Protein AF-A0AAV8YV01-F1 (afdb_monomer_lite)

Secondary structure (DSSP, 8-state):
-----------TT--HHHHHHHHHHHTT--GGGGGGEEEEEEEE-TT--EEEEEEPPTTS-HHHHHHH-TT--EEEEEE--S-TTHHHHHTTSHHHHHHHHHHHHHHHHTTSSEE-TTT--EETTTPEE---EEE-SSSTTEEEEEEEETTEEEEEEE-SSSEEEEEEEEGGGEEEEEEEE--------TT----PPP-EEEEEEEE-GGG-EEEEEEE-

Organism: NCBI:txid1265417

Structure (mmCIF, N/CA/C/O backbone):
data_AF-A0AAV8YV01-F1
#
_entry.id   AF-A0AAV8YV01-F1
#
loop_
_atom_site.group_PDB
_atom_site.id
_atom_site.type_symbol
_atom_site.label_atom_id
_atom_site.label_alt_id
_atom_site.label_comp_id
_atom_site.label_asym_id
_atom_site.label_entity_id
_atom_site.label_seq_id
_atom_site.pdbx_PDB_ins_code
_atom_site.Cartn_x
_atom_site.Cartn_y
_atom_site.Cartn_z
_atom_site.occupancy
_atom_site.B_iso_or_equiv
_atom_site.auth_seq_id
_atom_site.auth_comp_id
_atom_site.auth_asym_id
_atom_site.auth_atom_id
_atom_site.pdbx_PDB_model_num
ATOM 1 N N . MET A 1 1 ? 13.534 0.979 -2.009 1.00 64.31 1 MET A N 1
ATOM 2 C CA . MET A 1 1 ? 13.671 1.384 -3.428 1.00 64.31 1 MET A CA 1
ATOM 3 C C . MET A 1 1 ? 15.078 1.912 -3.631 1.00 64.31 1 MET A C 1
ATOM 5 O O . MET A 1 1 ? 15.486 2.805 -2.900 1.00 64.31 1 MET A O 1
ATOM 9 N N . ASN A 1 2 ? 15.814 1.361 -4.590 1.00 68.88 2 ASN A N 1
ATOM 10 C CA . ASN A 1 2 ? 17.257 1.565 -4.788 1.00 68.88 2 ASN A CA 1
ATOM 11 C C . ASN A 1 2 ? 17.646 2.906 -5.456 1.00 68.88 2 ASN A C 1
ATOM 13 O O . ASN A 1 2 ? 18.770 3.044 -5.921 1.00 68.88 2 ASN A O 1
ATOM 17 N N . ASN A 1 3 ? 16.737 3.891 -5.529 1.00 76.00 3 ASN A N 1
ATOM 18 C CA . ASN A 1 3 ? 16.920 5.177 -6.230 1.00 76.00 3 ASN A CA 1
ATOM 19 C C . ASN A 1 3 ? 17.393 5.068 -7.700 1.00 76.00 3 ASN A C 1
ATOM 21 O O . ASN A 1 3 ? 17.777 6.087 -8.276 1.00 76.00 3 ASN A O 1
ATOM 25 N N . TYR A 1 4 ? 17.323 3.885 -8.320 1.00 86.56 4 TYR A N 1
ATOM 26 C CA . TYR A 1 4 ? 17.666 3.697 -9.725 1.00 86.56 4 TYR A CA 1
ATOM 27 C C . TYR A 1 4 ? 16.725 4.520 -10.611 1.00 86.56 4 TYR A C 1
ATOM 29 O O . TYR A 1 4 ? 15.501 4.453 -10.472 1.00 86.56 4 TYR A O 1
ATOM 37 N N . HIS A 1 5 ? 17.298 5.332 -11.496 1.00 91.69 5 HIS A N 1
ATOM 38 C CA . HIS A 1 5 ? 16.542 6.217 -12.373 1.00 91.69 5 HIS A CA 1
ATOM 39 C C . HIS A 1 5 ? 16.245 5.528 -13.708 1.00 91.69 5 HIS A C 1
ATOM 41 O O . HIS A 1 5 ? 17.157 5.027 -14.360 1.00 91.69 5 HIS A O 1
ATOM 47 N N . ILE A 1 6 ? 14.976 5.544 -14.126 1.00 94.38 6 ILE A N 1
ATOM 48 C CA . ILE A 1 6 ? 14.496 4.956 -15.384 1.00 94.38 6 ILE A CA 1
ATOM 49 C C . ILE A 1 6 ? 14.122 6.107 -16.343 1.00 94.38 6 ILE A C 1
ATOM 51 O O . ILE A 1 6 ? 12.993 6.601 -16.290 1.00 94.38 6 ILE A O 1
ATOM 55 N N . PRO A 1 7 ? 15.047 6.584 -17.198 1.00 95.12 7 PRO A N 1
ATOM 56 C CA . PRO A 1 7 ? 14.801 7.691 -18.121 1.00 95.12 7 PRO A CA 1
ATOM 57 C C . PRO A 1 7 ? 13.980 7.245 -19.343 1.00 95.12 7 PRO A C 1
ATOM 59 O O . PRO A 1 7 ? 14.516 7.000 -20.422 1.00 95.12 7 PRO A O 1
ATOM 62 N N . ILE A 1 8 ? 12.658 7.169 -19.192 1.00 96.50 8 ILE A N 1
ATOM 63 C CA . ILE A 1 8 ? 11.731 6.900 -20.303 1.00 96.50 8 ILE A CA 1
ATOM 64 C C . ILE A 1 8 ? 11.103 8.182 -20.852 1.00 96.50 8 ILE A C 1
ATOM 66 O O . ILE A 1 8 ? 10.801 9.120 -20.115 1.00 96.50 8 ILE A O 1
ATOM 70 N N . ARG A 1 9 ? 10.855 8.205 -22.166 1.00 95.88 9 ARG A N 1
ATOM 71 C CA . ARG A 1 9 ? 10.064 9.262 -22.810 1.00 95.88 9 ARG A CA 1
ATOM 72 C C . ARG A 1 9 ? 8.576 8.954 -22.670 1.00 95.88 9 ARG A C 1
ATOM 74 O O . ARG A 1 9 ? 8.114 7.898 -23.111 1.00 95.88 9 ARG A O 1
ATOM 81 N N . VAL A 1 10 ? 7.835 9.894 -22.094 1.00 95.75 10 VAL A N 1
ATOM 82 C CA . VAL A 1 10 ? 6.387 9.789 -21.878 1.00 95.75 10 VAL A CA 1
ATOM 83 C C . VAL A 1 10 ? 5.661 11.000 -22.459 1.00 95.75 10 VAL A C 1
ATOM 85 O O . VAL A 1 10 ? 6.201 12.104 -22.486 1.00 95.75 10 VAL A O 1
ATOM 88 N N . SER A 1 11 ? 4.445 10.770 -22.937 1.00 95.31 11 SER A N 1
ATOM 89 C CA . SER A 1 11 ? 3.485 11.782 -23.371 1.00 95.31 11 SER A CA 1
ATOM 90 C C . SER A 1 11 ? 2.547 12.145 -22.218 1.00 95.31 11 SER A C 1
ATOM 92 O O . SER A 1 11 ? 2.303 11.332 -21.326 1.00 95.31 11 SER A O 1
ATOM 94 N N . THR A 1 12 ? 1.954 13.338 -22.256 1.00 95.25 12 THR A N 1
ATOM 95 C CA . THR A 1 12 ? 0.866 13.725 -21.341 1.00 95.25 12 THR A CA 1
ATOM 96 C C . THR A 1 12 ? -0.372 12.839 -21.499 1.00 95.25 12 THR A C 1
ATOM 98 O O . THR A 1 12 ? -1.137 12.714 -20.546 1.00 95.25 12 THR A O 1
ATOM 101 N N . PHE A 1 13 ? -0.544 12.195 -22.657 1.00 95.75 13 PHE A N 1
ATOM 102 C CA . PHE A 1 13 ? -1.647 11.274 -22.950 1.00 95.75 13 PHE A CA 1
ATOM 103 C C . PHE A 1 13 ? -1.348 9.809 -22.605 1.00 95.75 13 PHE A C 1
ATOM 105 O O . PHE A 1 13 ? -2.253 8.981 -22.690 1.00 95.75 13 PHE A O 1
ATOM 112 N N . ASP A 1 14 ? -0.107 9.468 -22.234 1.00 98.12 14 ASP A N 1
ATOM 113 C CA . ASP A 1 14 ? 0.196 8.099 -21.816 1.00 98.12 14 ASP A CA 1
ATOM 114 C C . ASP A 1 14 ? -0.522 7.794 -20.498 1.00 98.12 14 ASP A C 1
ATOM 116 O O . ASP A 1 14 ? -0.337 8.489 -19.496 1.00 98.12 14 ASP A O 1
ATOM 120 N N . ARG A 1 15 ? -1.299 6.713 -20.491 1.00 97.75 15 ARG A N 1
ATOM 121 C CA . ARG A 1 15 ? -1.939 6.171 -19.291 1.00 97.75 15 ARG A CA 1
ATOM 122 C C . ARG A 1 15 ? -0.946 5.411 -18.412 1.00 97.75 15 ARG A C 1
ATOM 124 O O . ARG A 1 15 ? 0.113 4.985 -18.882 1.00 97.75 15 ARG A O 1
ATOM 131 N N . THR A 1 16 ? -1.305 5.187 -17.149 1.00 98.12 16 THR A N 1
ATOM 132 C CA . THR A 1 16 ? -0.480 4.482 -16.149 1.00 98.12 16 THR A CA 1
ATOM 133 C C . THR A 1 16 ? 0.124 3.180 -16.673 1.00 98.12 16 THR A C 1
ATOM 135 O O . THR A 1 16 ? 1.338 2.992 -16.580 1.00 98.12 16 THR A O 1
ATOM 138 N N . GLU A 1 17 ? -0.681 2.317 -17.294 1.00 97.12 17 GLU A N 1
ATOM 139 C CA . GLU A 1 17 ? -0.209 1.050 -17.862 1.00 97.12 17 GLU A CA 1
ATOM 140 C C . GLU A 1 17 ? 0.817 1.257 -18.990 1.00 97.12 17 GLU A C 1
ATOM 142 O O . GLU A 1 17 ? 1.843 0.583 -19.031 1.00 97.12 17 GLU A O 1
ATOM 147 N N . GLN A 1 18 ? 0.604 2.236 -19.877 1.00 97.94 18 GLN A N 1
ATOM 148 C CA . GLN A 1 18 ? 1.519 2.522 -20.990 1.00 97.94 18 GLN A CA 1
ATOM 149 C C . GLN A 1 18 ? 2.882 3.008 -20.490 1.00 97.94 18 GLN A C 1
ATOM 151 O O . GLN A 1 18 ? 3.921 2.610 -21.023 1.00 97.94 18 GLN A O 1
ATOM 156 N N . VAL A 1 19 ? 2.893 3.842 -19.449 1.00 98.31 19 VAL A N 1
ATOM 157 C CA . VAL A 1 19 ? 4.135 4.281 -18.800 1.00 98.31 19 VAL A CA 1
ATOM 158 C C . VAL A 1 19 ? 4.831 3.104 -18.113 1.00 98.31 19 VAL A C 1
ATOM 160 O O . VAL A 1 19 ? 6.045 2.951 -18.262 1.00 98.31 19 VAL A O 1
ATOM 163 N N . LEU A 1 20 ? 4.082 2.241 -17.420 1.00 98.31 20 LEU A N 1
ATOM 164 C CA . LEU A 1 20 ? 4.630 1.045 -16.775 1.00 98.31 20 LEU A CA 1
ATOM 165 C C . LEU A 1 20 ? 5.247 0.080 -17.801 1.00 98.31 20 LEU A C 1
ATOM 167 O O . LEU A 1 20 ? 6.377 -0.363 -17.612 1.00 98.31 20 LEU A O 1
ATOM 171 N N . LEU A 1 21 ? 4.568 -0.164 -18.925 1.00 98.12 21 LEU A N 1
ATOM 172 C CA . LEU A 1 21 ? 5.064 -0.969 -20.047 1.00 98.12 21 LEU A CA 1
ATOM 173 C C . LEU A 1 21 ? 6.382 -0.424 -20.612 1.00 98.12 21 LEU A C 1
ATOM 175 O O . LEU A 1 21 ? 7.315 -1.189 -20.864 1.00 98.12 21 LEU A O 1
ATOM 179 N N . LYS A 1 22 ? 6.482 0.897 -20.813 1.00 98.25 22 LYS A N 1
ATOM 180 C CA . LYS A 1 22 ? 7.727 1.542 -21.267 1.00 98.25 22 LYS A CA 1
ATOM 181 C C . LYS A 1 22 ? 8.852 1.345 -20.253 1.00 98.25 22 LYS A C 1
ATOM 183 O O . LYS A 1 22 ? 9.976 1.046 -20.651 1.00 98.25 22 LYS A O 1
ATOM 188 N N . ALA A 1 23 ? 8.552 1.472 -18.962 1.00 98.00 23 ALA A N 1
ATOM 189 C CA . ALA A 1 23 ? 9.530 1.267 -17.903 1.00 98.00 23 ALA A CA 1
ATOM 190 C C . ALA A 1 23 ? 10.003 -0.194 -17.826 1.00 98.00 23 ALA A C 1
ATOM 192 O O . ALA A 1 23 ? 11.201 -0.425 -17.720 1.00 98.00 23 ALA A O 1
ATOM 193 N N . PHE A 1 24 ? 9.092 -1.164 -17.964 1.00 98.12 24 PHE A N 1
ATOM 194 C CA . PHE A 1 24 ? 9.407 -2.597 -18.012 1.00 98.12 24 PHE A CA 1
ATOM 195 C C . PHE A 1 24 ? 10.353 -2.936 -19.159 1.00 98.12 24 PHE A C 1
ATOM 197 O O . PHE A 1 24 ? 11.375 -3.581 -18.942 1.00 98.12 24 PHE A O 1
ATOM 204 N N . LYS A 1 25 ? 10.051 -2.436 -20.363 1.00 97.94 25 LYS A N 1
ATOM 205 C CA . LYS A 1 25 ? 10.925 -2.599 -21.531 1.00 97.94 25 LYS A CA 1
ATOM 206 C C . LYS A 1 25 ? 12.306 -1.989 -21.295 1.00 97.94 25 LYS A C 1
ATOM 208 O O . LYS A 1 25 ? 13.296 -2.587 -21.691 1.00 97.94 25 LYS A O 1
ATOM 213 N N . TYR A 1 26 ? 12.373 -0.827 -20.642 1.00 98.06 26 TYR A N 1
ATOM 214 C CA . TYR A 1 26 ? 13.640 -0.158 -20.344 1.00 98.06 26 TYR A CA 1
ATOM 215 C C . TYR A 1 26 ? 14.522 -0.967 -19.382 1.00 98.06 26 TYR A C 1
ATOM 217 O O . TYR A 1 26 ? 15.725 -1.063 -19.594 1.00 98.06 26 TYR A O 1
ATOM 225 N N . ILE A 1 27 ? 13.938 -1.548 -18.330 1.00 97.00 27 ILE A N 1
ATOM 226 C CA . ILE A 1 27 ? 14.679 -2.348 -17.338 1.00 97.00 27 ILE A CA 1
ATOM 227 C C . ILE A 1 27 ? 14.794 -3.832 -17.720 1.00 97.00 27 ILE A C 1
ATOM 229 O O . ILE A 1 27 ? 15.233 -4.630 -16.897 1.00 97.00 27 ILE A O 1
ATOM 233 N N . SER A 1 28 ? 14.381 -4.207 -18.935 1.00 97.31 28 SER A N 1
ATOM 234 C CA . SER A 1 28 ? 14.351 -5.592 -19.424 1.00 97.31 28 SER A CA 1
ATOM 235 C C . SER A 1 28 ? 13.557 -6.561 -18.535 1.00 97.31 28 SER A C 1
ATOM 237 O O . SER A 1 28 ? 13.887 -7.742 -18.461 1.00 97.31 28 SER A O 1
ATOM 239 N N . LEU A 1 29 ? 12.499 -6.084 -17.871 1.00 97.94 29 LEU A N 1
ATOM 240 C CA . LEU A 1 29 ? 11.607 -6.928 -17.075 1.00 97.94 29 LEU A CA 1
ATOM 241 C C . LEU A 1 29 ? 10.533 -7.560 -17.983 1.00 97.94 29 LEU A C 1
ATOM 243 O O . LEU A 1 29 ? 9.822 -6.820 -18.677 1.00 97.94 29 LEU A O 1
ATOM 247 N N . PRO A 1 30 ? 10.365 -8.899 -17.988 1.00 98.12 30 PRO A N 1
ATOM 248 C CA . PRO A 1 30 ? 9.366 -9.560 -18.821 1.00 98.12 30 PRO A CA 1
ATOM 249 C C . PRO A 1 30 ? 7.939 -9.048 -18.587 1.00 98.12 30 PRO A C 1
ATOM 251 O O . PRO A 1 30 ? 7.470 -8.945 -17.453 1.00 98.12 30 PRO A O 1
ATOM 254 N N . LEU A 1 31 ? 7.204 -8.798 -19.676 1.00 97.75 31 LEU A N 1
ATOM 255 C CA . LEU A 1 31 ? 5.846 -8.235 -19.614 1.00 97.75 31 LEU A CA 1
ATOM 256 C C . LEU A 1 31 ? 4.823 -9.156 -18.934 1.00 97.75 31 LEU A C 1
ATOM 258 O O . LEU A 1 31 ? 3.807 -8.664 -18.454 1.00 97.75 31 LEU A O 1
ATOM 262 N N . LYS A 1 32 ? 5.102 -10.463 -18.817 1.00 97.38 32 LYS A N 1
ATOM 263 C CA . LYS A 1 32 ? 4.276 -11.388 -18.018 1.00 97.38 32 LYS A CA 1
ATOM 264 C C . LYS A 1 32 ? 4.141 -10.946 -16.556 1.00 97.38 32 LYS A C 1
ATOM 266 O O . LYS A 1 32 ? 3.152 -11.268 -15.911 1.00 97.38 32 LYS A O 1
ATOM 271 N N . TYR A 1 33 ? 5.096 -10.161 -16.052 1.00 98.12 33 TYR A N 1
ATOM 272 C CA . TYR A 1 33 ? 5.077 -9.668 -14.682 1.00 98.12 33 TYR A CA 1
ATOM 273 C C . TYR A 1 33 ? 4.320 -8.348 -14.495 1.00 98.12 33 TYR A C 1
ATOM 275 O O . TYR A 1 33 ? 4.270 -7.840 -13.378 1.00 98.12 33 TYR A O 1
ATOM 283 N N . LEU A 1 34 ? 3.739 -7.766 -15.553 1.00 97.12 34 LEU A N 1
ATOM 284 C CA . LEU A 1 34 ? 3.136 -6.427 -15.503 1.00 97.12 34 LEU A CA 1
ATOM 285 C C . LEU A 1 34 ? 2.073 -6.304 -14.404 1.00 97.12 34 LEU A C 1
ATOM 287 O O . LEU A 1 34 ? 2.068 -5.323 -13.665 1.00 97.12 34 LEU A O 1
ATOM 291 N N . GLN A 1 35 ? 1.247 -7.340 -14.240 1.00 96.25 35 GLN A N 1
ATOM 292 C CA . GLN A 1 35 ? 0.179 -7.401 -13.237 1.00 96.25 35 GLN A CA 1
ATOM 293 C C . GLN A 1 35 ? 0.672 -7.362 -11.780 1.00 96.25 35 GLN A C 1
ATOM 295 O O . GLN A 1 35 ? -0.090 -7.018 -10.879 1.00 96.25 35 GLN A O 1
ATOM 300 N N . TYR A 1 36 ? 1.943 -7.692 -11.530 1.00 97.81 36 TYR A N 1
ATOM 301 C CA . TYR A 1 36 ? 2.514 -7.738 -10.183 1.00 97.81 36 TYR A CA 1
ATOM 302 C C . TYR A 1 36 ? 3.038 -6.383 -9.698 1.00 97.81 36 TYR A C 1
ATOM 304 O O . TYR A 1 36 ? 3.336 -6.212 -8.511 1.00 97.81 36 TYR A O 1
ATOM 312 N N . PHE A 1 37 ? 3.150 -5.397 -10.585 1.00 97.62 37 PHE A N 1
ATOM 313 C CA . PHE A 1 37 ? 3.703 -4.092 -10.254 1.00 97.62 37 PHE A CA 1
ATOM 314 C C . PHE A 1 37 ? 2.735 -2.971 -10.606 1.00 97.62 37 PHE A C 1
ATOM 316 O O . PHE A 1 37 ? 1.818 -3.103 -11.410 1.00 97.62 37 PHE A O 1
ATOM 323 N N . SER A 1 38 ? 2.918 -1.823 -9.969 1.00 97.81 38 SER A N 1
ATOM 324 C CA . SER A 1 38 ? 2.174 -0.611 -10.299 1.00 97.81 38 SER A CA 1
ATOM 325 C C . SER A 1 38 ? 3.031 0.623 -10.076 1.00 97.81 38 SER A C 1
ATOM 327 O O . SER A 1 38 ? 4.076 0.568 -9.418 1.00 97.81 38 SER A O 1
ATOM 329 N N . LEU A 1 39 ? 2.576 1.746 -10.627 1.00 97.62 39 LEU A N 1
ATOM 330 C CA . LEU A 1 39 ? 3.189 3.046 -10.399 1.00 97.62 39 LEU A CA 1
ATOM 331 C C . LEU A 1 39 ? 2.596 3.694 -9.147 1.00 97.62 39 LEU A C 1
ATOM 333 O O . LEU A 1 39 ? 1.379 3.737 -8.966 1.00 97.62 39 LEU A O 1
ATOM 337 N N . TYR A 1 40 ? 3.467 4.216 -8.292 1.00 95.62 40 TYR A N 1
ATOM 338 C CA . TYR A 1 40 ? 3.093 4.944 -7.084 1.00 95.62 40 TYR A CA 1
ATOM 339 C C . TYR A 1 40 ? 3.688 6.345 -7.117 1.00 95.62 40 TYR A C 1
ATOM 341 O O . TYR A 1 40 ? 4.837 6.529 -7.525 1.00 95.62 40 TYR A O 1
ATOM 349 N N . LEU A 1 41 ? 2.921 7.325 -6.644 1.00 94.88 41 LEU A N 1
ATOM 350 C CA . LEU A 1 41 ? 3.438 8.649 -6.321 1.00 94.88 41 LEU A CA 1
ATOM 351 C C . LEU A 1 41 ? 4.046 8.621 -4.924 1.00 94.88 41 LEU A C 1
ATOM 353 O O . LEU A 1 41 ? 3.430 8.123 -3.977 1.00 94.88 41 LEU A O 1
ATOM 357 N N . ILE A 1 42 ? 5.248 9.176 -4.797 1.00 92.0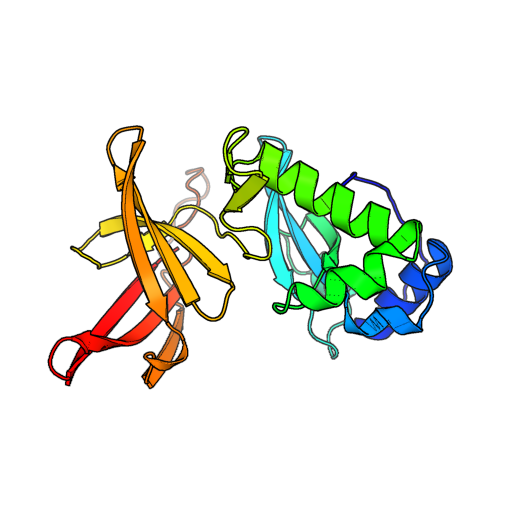0 42 ILE A N 1
ATOM 358 C CA . ILE A 1 42 ? 5.956 9.269 -3.523 1.00 92.00 42 ILE A CA 1
ATOM 359 C C . ILE A 1 42 ? 6.433 10.693 -3.247 1.00 92.00 42 ILE A C 1
ATOM 361 O O . ILE A 1 42 ? 6.8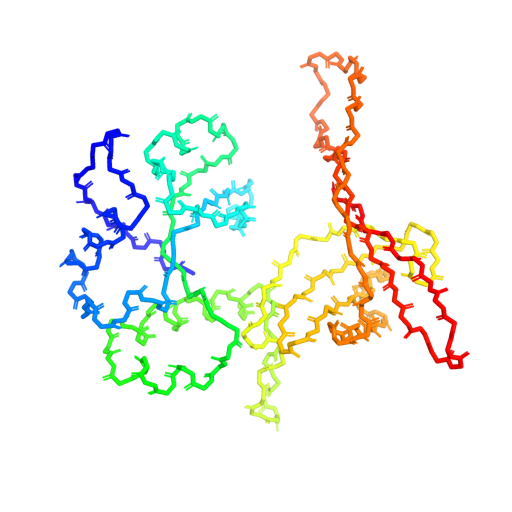06 11.439 -4.159 1.00 92.00 42 ILE A O 1
ATOM 365 N N . LYS A 1 43 ? 6.492 11.031 -1.963 1.00 89.88 43 LYS A N 1
ATOM 366 C CA . LYS A 1 43 ? 7.177 12.205 -1.423 1.00 89.88 43 LYS A CA 1
ATOM 367 C C . LYS A 1 43 ? 8.473 11.754 -0.760 1.00 89.88 43 LYS A C 1
ATOM 369 O O . LYS A 1 43 ? 8.549 10.653 -0.220 1.00 89.88 43 LYS A O 1
ATOM 374 N N . LYS A 1 44 ? 9.497 12.600 -0.821 1.00 85.38 44 LYS A N 1
ATOM 375 C CA . LYS A 1 44 ? 10.649 12.512 0.082 1.00 85.38 44 LYS A CA 1
ATOM 376 C C . LYS A 1 44 ? 10.508 13.638 1.088 1.00 85.38 44 LYS A C 1
ATOM 378 O O . LYS A 1 44 ? 10.311 14.774 0.659 1.00 85.38 44 LYS A O 1
ATOM 383 N N . ASP A 1 45 ? 10.535 13.322 2.371 1.00 81.62 45 ASP A N 1
ATOM 384 C CA . ASP A 1 45 ? 10.550 14.351 3.404 1.00 81.62 45 ASP A CA 1
ATOM 385 C C . ASP A 1 45 ? 11.951 14.973 3.560 1.00 81.62 45 ASP A C 1
ATOM 387 O O . ASP A 1 45 ? 12.888 14.642 2.826 1.00 81.62 45 ASP A O 1
ATOM 391 N N . ASN A 1 46 ? 12.084 15.891 4.519 1.00 80.44 46 ASN A N 1
ATOM 392 C CA . ASN A 1 46 ? 13.331 16.612 4.784 1.00 80.44 46 ASN A CA 1
ATOM 393 C C . ASN A 1 46 ? 14.459 15.698 5.293 1.00 80.44 46 ASN A C 1
ATOM 395 O O . ASN A 1 46 ? 15.629 16.028 5.123 1.00 80.44 46 ASN A O 1
ATOM 399 N N . SER A 1 47 ? 14.119 14.550 5.879 1.00 80.00 47 SER A N 1
ATOM 400 C CA . SER A 1 47 ? 15.069 13.523 6.319 1.00 80.00 47 SER A CA 1
ATOM 401 C C . SER A 1 47 ? 15.519 12.625 5.158 1.00 80.00 47 SER A C 1
ATOM 403 O O . SER A 1 47 ? 16.375 11.760 5.326 1.00 80.00 47 SER A O 1
ATOM 405 N N . GLY A 1 48 ? 14.945 12.816 3.963 1.00 77.31 48 GLY A N 1
ATOM 406 C CA . GLY A 1 48 ? 15.150 11.965 2.795 1.00 77.31 48 GLY A CA 1
ATOM 407 C C . GLY A 1 48 ? 14.262 10.720 2.789 1.00 77.31 48 GLY A C 1
ATOM 408 O O . GLY A 1 48 ? 14.383 9.888 1.878 1.00 77.31 48 GLY A O 1
ATOM 409 N N . ASP A 1 49 ? 13.353 10.601 3.756 1.00 80.38 49 ASP A N 1
ATOM 410 C CA . ASP A 1 49 ? 12.496 9.448 3.938 1.00 80.38 49 ASP A CA 1
ATOM 411 C C . ASP A 1 49 ? 11.392 9.402 2.885 1.00 80.38 49 ASP A C 1
ATOM 413 O O . ASP A 1 49 ? 10.703 10.379 2.597 1.00 80.38 4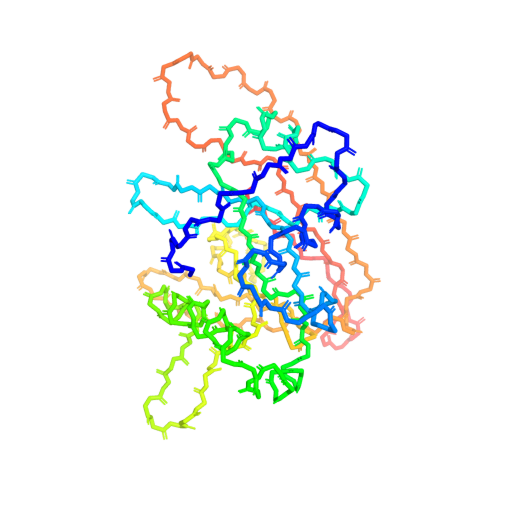9 ASP A O 1
ATOM 417 N N . ILE A 1 50 ? 11.221 8.224 2.284 1.00 83.62 50 ILE A N 1
ATOM 418 C CA . ILE A 1 50 ? 10.174 7.987 1.288 1.00 83.62 50 ILE A CA 1
ATOM 419 C C . ILE A 1 50 ? 8.823 7.785 1.981 1.00 83.62 50 ILE A C 1
ATOM 421 O O . ILE A 1 50 ? 8.660 6.827 2.742 1.00 83.62 50 ILE A O 1
ATOM 425 N N . ILE A 1 51 ? 7.856 8.630 1.630 1.00 86.88 51 ILE A N 1
ATOM 426 C CA . ILE A 1 51 ? 6.441 8.520 1.990 1.00 86.88 51 ILE A CA 1
ATOM 427 C C . ILE A 1 51 ? 5.664 8.140 0.730 1.00 86.88 51 ILE A C 1
ATOM 429 O O . ILE A 1 51 ? 5.741 8.824 -0.294 1.00 86.88 51 ILE A O 1
ATOM 433 N N . ILE A 1 52 ? 4.916 7.039 0.793 1.00 88.81 52 ILE A N 1
ATOM 434 C CA . ILE A 1 52 ? 4.025 6.626 -0.294 1.00 88.81 52 ILE A CA 1
ATOM 435 C C . ILE A 1 52 ? 2.752 7.463 -0.201 1.00 88.81 52 ILE A C 1
ATOM 437 O O . ILE A 1 52 ? 2.078 7.429 0.821 1.00 88.81 52 ILE A O 1
ATOM 441 N N . LEU A 1 53 ? 2.428 8.208 -1.261 1.00 89.62 53 LEU A N 1
ATOM 442 C CA . LEU A 1 53 ? 1.222 9.035 -1.304 1.00 89.62 53 LEU A CA 1
ATOM 443 C C . LEU A 1 53 ? 0.022 8.206 -1.761 1.00 89.62 53 LEU A C 1
ATOM 445 O O . LEU A 1 53 ? -0.975 8.116 -1.056 1.00 89.62 53 LEU A O 1
ATOM 449 N N . ARG A 1 54 ? 0.119 7.586 -2.944 1.00 91.69 54 ARG A N 1
ATOM 450 C CA . ARG A 1 54 ? -0.918 6.697 -3.490 1.00 91.69 54 ARG A CA 1
ATOM 451 C C . ARG A 1 54 ? -0.423 5.901 -4.693 1.00 91.69 54 ARG A C 1
ATOM 453 O O . ARG A 1 54 ? 0.555 6.277 -5.342 1.00 91.69 54 ARG A O 1
ATOM 460 N N . LYS A 1 55 ? -1.152 4.832 -5.014 1.00 95.56 55 LYS A N 1
ATOM 461 C CA . LYS A 1 55 ? -1.086 4.139 -6.307 1.00 95.56 55 LYS A CA 1
ATOM 462 C C . LYS A 1 55 ? -1.738 5.012 -7.390 1.00 95.56 55 LYS A C 1
ATOM 464 O O . LYS A 1 55 ? -2.749 5.663 -7.120 1.00 95.56 55 LYS A O 1
ATOM 469 N N . LEU A 1 56 ? -1.155 5.037 -8.587 1.00 97.12 56 LEU A N 1
ATOM 470 C CA . LEU A 1 56 ? -1.786 5.606 -9.779 1.00 97.12 56 LEU A CA 1
ATOM 471 C C . LEU A 1 56 ? -2.775 4.595 -10.368 1.00 97.12 56 LEU A C 1
ATOM 473 O O . LEU A 1 56 ? -2.456 3.412 -10.489 1.00 97.12 56 LEU A O 1
ATOM 477 N N . LEU A 1 57 ? -3.965 5.069 -10.717 1.00 96.69 57 LEU A N 1
ATOM 478 C CA . LEU A 1 57 ? -5.030 4.303 -11.353 1.00 96.69 57 LEU A CA 1
ATOM 479 C C . LEU A 1 57 ? -4.826 4.252 -12.870 1.00 96.69 57 LEU A C 1
ATOM 481 O O . LEU A 1 57 ? -4.158 5.105 -13.457 1.00 96.69 57 LEU A O 1
ATOM 485 N N . ASP A 1 58 ? -5.432 3.265 -13.521 1.00 95.12 58 ASP A N 1
ATOM 486 C CA . ASP A 1 58 ? -5.162 2.957 -14.932 1.00 95.12 58 ASP A CA 1
ATOM 487 C C . ASP A 1 58 ? -5.562 4.081 -15.892 1.00 95.12 58 ASP A C 1
ATOM 489 O O . ASP A 1 58 ? -4.939 4.262 -16.936 1.00 95.12 58 ASP A O 1
ATOM 493 N N . PHE A 1 59 ? -6.579 4.868 -15.534 1.00 95.19 59 PHE A N 1
ATOM 494 C CA . PHE A 1 59 ? -7.042 5.996 -16.344 1.00 95.19 59 PHE A CA 1
ATOM 495 C C . PHE A 1 59 ? -6.158 7.242 -16.218 1.00 95.19 59 PHE A C 1
ATOM 497 O O . PHE A 1 59 ? -6.302 8.175 -17.008 1.00 95.19 59 PHE A O 1
ATOM 504 N N . GLU A 1 60 ? -5.278 7.299 -15.219 1.00 96.94 60 GLU A N 1
ATOM 505 C 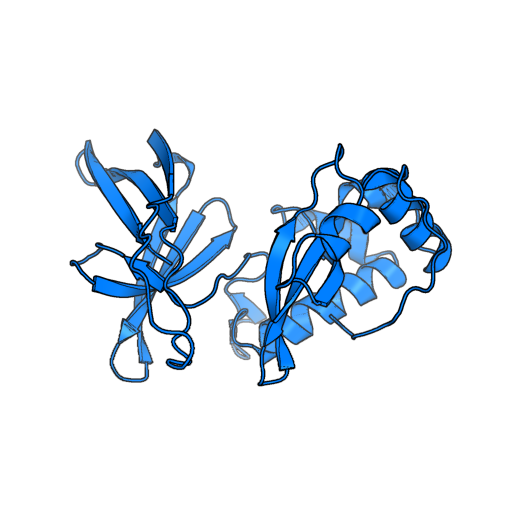CA . GLU A 1 60 ? -4.476 8.487 -14.955 1.00 96.94 60 GLU A CA 1
ATOM 506 C C . GLU A 1 60 ? -3.320 8.626 -15.945 1.00 96.94 60 GLU A C 1
ATOM 508 O O . GLU A 1 60 ? -2.754 7.641 -16.415 1.00 96.94 60 GLU A O 1
ATOM 513 N N . SER A 1 61 ? -2.928 9.875 -16.207 1.00 96.88 61 SER A N 1
ATOM 514 C CA . SER A 1 61 ? -1.644 10.198 -16.827 1.00 96.88 61 SER A CA 1
ATOM 515 C C . SER A 1 61 ? -0.595 10.376 -15.729 1.00 96.88 61 SER A C 1
ATOM 517 O O . SER A 1 61 ? -0.714 11.325 -14.939 1.00 96.88 61 SER A O 1
ATOM 519 N N . PRO A 1 62 ? 0.442 9.519 -15.638 1.00 96.62 62 PRO A N 1
ATOM 520 C CA . PRO A 1 62 ? 1.471 9.657 -14.611 1.00 96.62 62 PRO A CA 1
ATOM 521 C C . PRO A 1 62 ? 2.197 10.998 -14.687 1.00 96.62 62 PRO A C 1
ATOM 523 O O . PRO A 1 62 ? 2.450 11.612 -13.653 1.00 96.62 62 PRO A O 1
ATOM 526 N N . TYR A 1 63 ? 2.462 11.496 -15.901 1.00 94.44 63 TYR A N 1
ATOM 527 C CA . TYR A 1 63 ? 3.105 12.795 -16.102 1.00 94.44 63 TYR A CA 1
ATOM 528 C C . TYR A 1 63 ? 2.272 13.931 -15.498 1.00 94.44 63 TYR A C 1
ATOM 530 O O . TYR A 1 63 ? 2.781 14.721 -14.703 1.00 94.44 63 TYR A O 1
ATOM 538 N N . MET A 1 64 ? 0.980 13.995 -15.833 1.00 94.12 64 MET A N 1
ATOM 539 C CA . MET A 1 64 ? 0.092 15.045 -15.324 1.00 94.12 64 MET A CA 1
ATOM 540 C C . MET A 1 64 ? -0.114 14.918 -13.813 1.00 94.12 64 MET A C 1
ATOM 542 O O . MET A 1 64 ? -0.033 15.913 -13.094 1.00 94.12 64 MET A O 1
ATOM 546 N N . SER A 1 65 ? -0.312 13.694 -13.318 1.00 94.12 65 SER A N 1
ATOM 547 C CA . SER A 1 65 ? -0.523 13.420 -11.891 1.00 94.12 65 SER A CA 1
ATOM 548 C C . SER A 1 65 ? 0.676 13.847 -11.044 1.00 94.12 65 SER A C 1
ATOM 550 O O . SER A 1 65 ? 0.502 14.458 -9.992 1.00 94.12 65 SER A O 1
ATOM 552 N N . HIS A 1 66 ? 1.897 13.589 -11.526 1.00 91.69 66 HIS A N 1
ATOM 553 C CA . HIS A 1 66 ? 3.130 14.053 -10.886 1.00 91.69 66 HIS A CA 1
ATOM 554 C C . HIS A 1 66 ? 3.273 15.576 -10.925 1.00 91.69 66 HIS A C 1
ATOM 556 O O . HIS A 1 66 ? 3.636 16.171 -9.917 1.00 91.69 66 HIS A O 1
ATOM 562 N N . LYS A 1 67 ? 2.939 16.224 -12.048 1.00 88.44 67 LYS A N 1
ATOM 563 C CA . LYS A 1 67 ? 3.040 17.686 -12.187 1.00 88.44 67 LYS A CA 1
ATOM 564 C C . LYS A 1 67 ? 2.054 18.461 -11.315 1.00 88.44 67 LYS A C 1
ATOM 566 O O . LYS A 1 67 ? 2.392 19.540 -10.838 1.00 88.44 67 LYS A O 1
ATOM 571 N N . ILE A 1 68 ? 0.840 17.944 -11.138 1.00 87.75 68 ILE A N 1
ATOM 572 C CA . ILE A 1 68 ? -0.219 18.624 -10.378 1.00 87.75 68 ILE A CA 1
ATOM 573 C C . ILE A 1 68 ? -0.005 18.457 -8.868 1.00 87.75 68 ILE A C 1
ATOM 575 O O . ILE A 1 68 ? -0.263 19.385 -8.096 1.00 87.75 68 ILE A O 1
ATOM 579 N N . MET A 1 69 ? 0.482 17.295 -8.426 1.00 81.88 69 MET A N 1
ATOM 580 C CA . MET A 1 69 ? 0.709 17.029 -7.007 1.00 81.88 69 MET A CA 1
ATOM 581 C C . MET A 1 69 ? 2.004 17.684 -6.520 1.00 81.88 69 MET A C 1
ATOM 583 O O . MET A 1 69 ? 3.068 17.082 -6.577 1.00 81.88 69 MET A O 1
ATOM 587 N N . ARG A 1 70 ? 1.894 18.901 -5.972 1.00 74.88 70 ARG A N 1
ATOM 588 C CA . ARG A 1 70 ? 3.031 19.682 -5.437 1.00 74.88 70 ARG A CA 1
ATOM 589 C C . ARG A 1 70 ? 3.859 18.936 -4.388 1.00 74.88 70 ARG A C 1
ATOM 591 O O . ARG A 1 70 ? 5.060 19.145 -4.300 1.00 74.88 70 ARG A O 1
ATOM 598 N N . ASP A 1 71 ? 3.209 18.074 -3.610 1.00 74.38 71 ASP A N 1
ATOM 599 C CA . ASP A 1 71 ? 3.854 17.242 -2.593 1.00 74.38 71 ASP A CA 1
ATOM 600 C C . ASP A 1 71 ? 4.562 16.000 -3.157 1.00 74.38 71 ASP A C 1
ATOM 602 O O . ASP A 1 71 ? 5.361 15.379 -2.455 1.00 74.38 71 ASP A O 1
ATOM 606 N N . ALA A 1 72 ? 4.261 15.591 -4.393 1.00 76.56 72 ALA A N 1
ATOM 607 C CA . ALA A 1 72 ? 4.851 14.408 -5.001 1.00 76.56 72 ALA A CA 1
ATOM 608 C C . ALA A 1 72 ? 6.199 14.748 -5.641 1.00 76.56 72 ALA A C 1
ATOM 610 O O . ALA A 1 72 ? 6.302 15.573 -6.543 1.00 76.56 72 ALA A O 1
ATOM 611 N N . ASN A 1 73 ? 7.240 14.029 -5.230 1.00 82.19 73 ASN A N 1
ATOM 612 C CA . ASN A 1 73 ? 8.588 14.246 -5.744 1.00 82.19 73 ASN A CA 1
ATOM 613 C C . ASN A 1 73 ? 8.923 13.272 -6.873 1.00 82.19 73 ASN A C 1
ATOM 615 O O . ASN A 1 73 ? 9.639 13.639 -7.804 1.00 82.19 73 ASN A O 1
ATOM 619 N N . LYS A 1 74 ? 8.436 12.025 -6.811 1.00 91.44 74 LYS A N 1
ATOM 620 C CA . LYS A 1 74 ? 8.804 10.974 -7.774 1.00 91.44 74 LYS A CA 1
ATOM 621 C C . LYS A 1 74 ? 7.651 10.011 -8.054 1.00 91.44 74 LYS A C 1
ATOM 623 O O . LYS A 1 74 ? 6.768 9.826 -7.218 1.00 91.44 74 LYS A O 1
ATOM 628 N N . ILE A 1 75 ? 7.726 9.357 -9.211 1.00 94.69 75 ILE A N 1
ATOM 629 C CA . ILE A 1 75 ? 6.967 8.145 -9.536 1.00 94.69 75 ILE A CA 1
ATOM 630 C C . ILE A 1 75 ? 7.907 6.951 -9.385 1.00 94.69 75 ILE A C 1
ATOM 632 O O . ILE A 1 75 ? 9.071 7.024 -9.780 1.00 94.69 75 ILE A O 1
ATOM 636 N N . VAL A 1 76 ? 7.411 5.856 -8.819 1.00 95.19 76 VAL A N 1
ATOM 637 C CA . VAL A 1 76 ? 8.191 4.633 -8.594 1.00 95.19 76 VAL A CA 1
ATOM 638 C C . VAL A 1 76 ? 7.406 3.394 -8.995 1.00 95.19 76 VAL A C 1
ATOM 640 O O . VAL A 1 76 ? 6.186 3.351 -8.840 1.00 95.19 76 VAL A O 1
ATOM 643 N N . ILE A 1 77 ? 8.120 2.377 -9.474 1.00 96.31 77 ILE A N 1
ATOM 644 C CA . ILE A 1 77 ? 7.586 1.026 -9.652 1.00 96.31 77 ILE A CA 1
ATOM 645 C C . ILE A 1 77 ? 7.638 0.326 -8.293 1.00 96.31 77 ILE A C 1
ATOM 647 O O . ILE A 1 77 ? 8.667 0.359 -7.613 1.00 96.31 77 ILE A O 1
ATOM 651 N N . ARG A 1 78 ? 6.536 -0.300 -7.886 1.00 95.12 78 ARG A N 1
ATOM 652 C CA . ARG A 1 78 ? 6.446 -1.058 -6.632 1.00 95.12 78 ARG A CA 1
ATOM 653 C C . ARG A 1 78 ? 5.599 -2.308 -6.836 1.00 95.12 78 ARG A C 1
ATOM 655 O O . ARG A 1 78 ? 4.649 -2.276 -7.621 1.00 95.12 78 ARG A O 1
ATOM 662 N N . LYS A 1 79 ? 5.923 -3.375 -6.099 1.00 95.12 79 LYS A N 1
ATOM 663 C CA . LYS A 1 79 ? 5.055 -4.552 -5.936 1.00 95.12 79 LYS A CA 1
ATOM 664 C C . LYS A 1 79 ? 3.638 -4.102 -5.551 1.00 95.12 79 LYS A C 1
ATOM 666 O O . LYS A 1 79 ? 3.485 -3.249 -4.674 1.00 95.12 79 LYS A O 1
ATOM 671 N N . SER A 1 80 ? 2.620 -4.655 -6.211 1.00 95.38 80 SER A N 1
ATOM 672 C CA . SER A 1 80 ? 1.212 -4.253 -6.056 1.00 95.38 80 SER A CA 1
ATOM 673 C C . SER A 1 80 ? 0.260 -5.447 -5.908 1.00 95.38 80 SER A C 1
ATOM 675 O O . SER A 1 80 ? -0.797 -5.500 -6.527 1.00 95.38 80 SER A O 1
ATOM 677 N N . TYR A 1 81 ? 0.636 -6.406 -5.063 1.00 95.56 81 TYR A N 1
ATOM 678 C CA . TYR A 1 81 ? -0.178 -7.568 -4.699 1.00 95.56 81 TYR A CA 1
ATOM 679 C C . TYR A 1 81 ? -0.004 -7.901 -3.213 1.00 95.56 81 TYR A C 1
ATOM 681 O O . TYR A 1 81 ? 1.020 -7.571 -2.609 1.00 95.56 81 TYR A O 1
ATOM 689 N N . TRP A 1 82 ? -1.018 -8.550 -2.638 1.00 93.69 82 TRP A N 1
ATOM 690 C CA . TRP A 1 82 ? -1.063 -8.912 -1.217 1.00 93.69 82 TRP A CA 1
ATOM 691 C C . TRP A 1 82 ? -0.638 -10.357 -0.944 1.00 93.69 82 TRP A C 1
ATOM 693 O O . TRP A 1 82 ? -0.093 -10.629 0.122 1.00 93.69 82 TRP A O 1
ATOM 703 N N . ASP A 1 83 ? -0.871 -11.271 -1.891 1.00 94.00 83 ASP A N 1
ATOM 704 C CA . ASP A 1 83 ? -0.489 -12.675 -1.746 1.00 94.00 83 ASP A CA 1
ATOM 705 C C . ASP A 1 83 ? 1.015 -12.847 -1.986 1.00 94.00 83 ASP A C 1
ATOM 707 O O . ASP A 1 83 ? 1.517 -12.702 -3.101 1.00 94.00 83 ASP A O 1
ATOM 711 N N . ILE A 1 84 ? 1.747 -13.147 -0.916 1.00 93.62 84 ILE A N 1
ATOM 712 C CA . ILE A 1 84 ? 3.199 -13.319 -0.960 1.00 93.62 84 ILE A CA 1
ATOM 713 C C . ILE A 1 84 ? 3.631 -14.542 -1.774 1.00 93.62 84 ILE A C 1
ATOM 715 O O . ILE A 1 84 ? 4.788 -14.602 -2.172 1.00 93.62 84 ILE A O 1
ATOM 719 N N . ASN A 1 85 ? 2.733 -15.483 -2.081 1.00 95.12 85 ASN A N 1
ATOM 720 C CA . ASN A 1 85 ? 3.072 -16.651 -2.894 1.00 95.12 85 ASN A CA 1
ATOM 721 C C . ASN A 1 85 ? 3.470 -16.272 -4.329 1.00 95.12 85 ASN A C 1
ATOM 723 O O . ASN A 1 85 ? 4.242 -16.992 -4.959 1.00 95.12 85 ASN A O 1
ATOM 727 N N . TYR A 1 86 ? 3.032 -15.112 -4.831 1.00 96.62 86 TYR A N 1
ATOM 728 C CA . TYR A 1 86 ? 3.499 -14.599 -6.122 1.00 96.62 86 TYR A CA 1
ATOM 729 C C . TYR A 1 86 ? 4.995 -14.251 -6.129 1.00 96.62 86 TYR A C 1
ATOM 731 O O . TYR A 1 86 ? 5.605 -14.192 -7.197 1.00 96.62 86 TYR A O 1
ATOM 739 N N . ASP A 1 87 ? 5.620 -14.075 -4.958 1.00 96.25 87 ASP A N 1
ATOM 740 C CA . ASP A 1 87 ? 7.061 -13.836 -4.871 1.00 96.25 87 ASP A CA 1
ATOM 741 C C . ASP A 1 87 ? 7.850 -15.020 -5.439 1.00 96.25 87 ASP A C 1
ATOM 743 O O . ASP A 1 87 ? 8.849 -14.795 -6.111 1.00 96.25 87 ASP A O 1
ATOM 747 N N . PHE A 1 88 ? 7.385 -16.264 -5.262 1.00 96.31 88 PHE A N 1
ATOM 748 C CA . PHE A 1 88 ? 8.091 -17.443 -5.773 1.00 96.31 88 PHE A CA 1
ATOM 749 C C . PHE A 1 88 ? 8.274 -17.406 -7.294 1.00 96.31 88 PHE A C 1
ATOM 751 O O . PHE A 1 88 ? 9.341 -17.764 -7.785 1.00 96.31 88 PHE A O 1
ATOM 758 N N . GLU A 1 89 ? 7.273 -16.930 -8.043 1.00 96.69 89 GLU A N 1
ATOM 759 C CA . GLU A 1 89 ? 7.384 -16.773 -9.497 1.00 96.69 89 GLU A CA 1
ATOM 760 C C . GLU A 1 89 ? 8.331 -15.621 -9.863 1.00 96.69 89 GLU A C 1
ATOM 762 O O . GLU A 1 89 ? 9.164 -15.743 -10.764 1.00 96.69 89 GLU A O 1
ATOM 767 N N . LEU A 1 90 ? 8.224 -14.495 -9.159 1.00 97.31 90 LEU A N 1
ATOM 768 C CA . LEU A 1 90 ? 9.013 -13.292 -9.424 1.00 97.31 90 LEU A CA 1
ATOM 769 C C . LEU A 1 90 ? 10.491 -13.471 -9.078 1.00 97.31 90 LEU A C 1
ATOM 771 O O . LEU A 1 90 ? 11.351 -12.938 -9.768 1.00 97.31 90 LEU A O 1
ATOM 775 N N . MET A 1 91 ? 10.806 -14.260 -8.055 1.00 96.75 91 MET A N 1
ATOM 776 C CA . MET A 1 91 ? 12.182 -14.547 -7.648 1.00 96.75 91 MET A CA 1
ATOM 777 C C . MET A 1 91 ? 12.962 -15.368 -8.687 1.00 96.75 91 MET A C 1
ATOM 779 O O . MET A 1 91 ? 14.185 -15.441 -8.595 1.00 96.75 91 MET A O 1
ATOM 783 N N . THR A 1 92 ? 12.286 -15.958 -9.681 1.00 97.25 92 THR A N 1
ATOM 784 C CA . THR A 1 92 ? 12.942 -16.673 -10.791 1.00 97.25 92 THR A CA 1
ATOM 785 C C . THR A 1 92 ? 13.569 -15.743 -11.832 1.00 97.25 92 THR A C 1
ATOM 787 O O . THR A 1 92 ? 14.426 -16.180 -12.597 1.00 97.25 92 THR A O 1
ATOM 790 N N . ASP A 1 93 ? 13.174 -14.466 -11.858 1.00 98.12 93 ASP A N 1
ATOM 791 C CA . ASP A 1 93 ? 13.719 -13.456 -12.761 1.00 98.12 93 ASP A CA 1
ATOM 792 C C . ASP A 1 93 ? 14.627 -12.482 -11.988 1.00 98.12 93 ASP A C 1
ATOM 794 O O . ASP A 1 93 ? 14.215 -11.931 -10.965 1.00 98.12 93 ASP A O 1
ATOM 798 N N . PRO A 1 94 ? 15.866 -12.231 -12.446 1.00 97.31 94 PRO A N 1
ATOM 799 C CA . PRO A 1 94 ? 16.828 -11.425 -11.697 1.00 97.31 94 PRO A CA 1
ATOM 800 C C . PRO A 1 94 ? 16.411 -9.953 -11.556 1.00 97.31 94 PRO A C 1
ATOM 802 O O . PRO A 1 94 ? 16.741 -9.318 -10.550 1.00 97.31 94 PRO A O 1
ATOM 805 N N . VAL A 1 95 ? 15.679 -9.393 -12.526 1.00 96.88 95 VAL A N 1
ATOM 806 C CA . VAL A 1 95 ? 15.207 -8.002 -12.465 1.00 96.88 95 VAL A CA 1
ATOM 807 C C . VAL A 1 95 ? 14.065 -7.894 -11.460 1.00 96.88 95 VAL A C 1
ATOM 809 O O . VAL A 1 95 ? 14.093 -7.017 -10.592 1.00 96.88 95 VAL A O 1
ATOM 812 N N . ALA A 1 96 ? 13.094 -8.807 -11.524 1.00 97.56 96 ALA A N 1
ATOM 813 C CA . ALA A 1 96 ? 12.000 -8.891 -10.562 1.00 97.56 96 ALA A CA 1
ATOM 814 C C . ALA A 1 96 ? 12.514 -9.137 -9.135 1.00 97.56 96 ALA A C 1
ATOM 816 O O . ALA A 1 96 ? 12.137 -8.403 -8.218 1.00 97.56 96 ALA A O 1
ATOM 817 N N . LEU A 1 97 ? 13.432 -10.093 -8.953 1.00 96.81 97 LEU A N 1
ATOM 818 C CA . LEU A 1 97 ? 14.084 -10.373 -7.674 1.00 96.81 97 LEU A CA 1
ATOM 819 C C . LEU A 1 97 ? 14.759 -9.122 -7.103 1.00 96.81 97 LEU A C 1
ATOM 821 O O . LEU A 1 97 ? 14.576 -8.807 -5.929 1.00 96.81 97 LEU A O 1
ATOM 825 N N . ASN A 1 98 ? 15.497 -8.373 -7.925 1.00 95.56 98 ASN A N 1
ATOM 826 C CA . ASN A 1 98 ? 16.152 -7.143 -7.485 1.00 95.56 98 ASN A CA 1
ATOM 827 C C . ASN A 1 98 ? 15.143 -6.055 -7.072 1.00 95.56 98 ASN A C 1
ATOM 829 O O . ASN A 1 98 ? 15.372 -5.341 -6.094 1.00 95.56 98 ASN A O 1
ATOM 833 N N . LEU A 1 99 ? 14.007 -5.932 -7.771 1.00 95.75 99 LEU A N 1
ATOM 834 C CA . LEU A 1 99 ? 12.934 -5.008 -7.382 1.00 95.75 99 LEU A CA 1
ATOM 835 C C . LEU A 1 99 ? 12.323 -5.384 -6.025 1.00 95.75 99 LEU A C 1
ATOM 837 O O . LEU A 1 99 ? 12.150 -4.501 -5.178 1.00 95.75 99 LEU A O 1
ATOM 841 N N . LEU A 1 100 ? 12.042 -6.674 -5.804 1.00 95.50 100 LEU A N 1
ATOM 842 C CA . LEU A 1 100 ? 11.550 -7.183 -4.521 1.00 95.50 100 LEU A CA 1
ATOM 843 C C . LEU A 1 100 ? 12.576 -6.939 -3.411 1.00 95.50 100 LEU A C 1
ATOM 845 O O . LEU A 1 100 ? 12.261 -6.292 -2.413 1.00 95.50 100 LEU A O 1
ATOM 849 N N . TYR A 1 101 ? 13.828 -7.340 -3.629 1.00 94.38 101 TYR A N 1
ATOM 850 C CA . TYR A 1 101 ? 14.922 -7.153 -2.680 1.00 94.38 101 TYR A CA 1
ATOM 851 C C . TYR A 1 101 ? 15.116 -5.679 -2.298 1.00 94.38 101 TYR A C 1
ATOM 853 O O . TYR A 1 101 ? 15.137 -5.334 -1.117 1.00 94.38 101 TYR A O 1
ATOM 861 N N . ALA A 1 102 ? 15.189 -4.776 -3.280 1.00 93.06 102 ALA A N 1
ATOM 862 C CA . ALA A 1 102 ? 15.379 -3.347 -3.035 1.00 93.06 102 ALA A CA 1
ATOM 863 C C . ALA A 1 102 ? 14.208 -2.707 -2.273 1.00 93.06 102 ALA A C 1
ATOM 865 O O . ALA A 1 102 ? 14.377 -1.672 -1.611 1.00 93.06 102 ALA A O 1
ATOM 866 N N . GLN A 1 103 ? 13.000 -3.255 -2.408 1.00 91.94 103 GLN A N 1
ATOM 867 C CA . GLN A 1 103 ? 11.847 -2.852 -1.617 1.00 91.94 103 GLN A CA 1
ATOM 868 C C . GLN A 1 103 ? 11.961 -3.388 -0.185 1.00 91.94 103 GLN A C 1
ATOM 870 O O . GLN A 1 103 ? 11.932 -2.585 0.747 1.00 91.94 103 GLN A O 1
ATOM 875 N N . THR A 1 104 ? 12.170 -4.693 -0.016 1.00 92.94 104 THR A N 1
ATOM 876 C CA . THR A 1 104 ? 12.250 -5.359 1.291 1.00 92.94 104 THR A CA 1
ATOM 877 C C . THR A 1 104 ? 13.401 -4.839 2.144 1.00 92.94 104 THR A C 1
ATOM 879 O O . THR A 1 104 ? 13.196 -4.537 3.315 1.00 92.94 104 THR A O 1
ATOM 882 N N . ALA A 1 105 ? 14.593 -4.649 1.573 1.00 91.69 105 ALA A N 1
ATOM 883 C CA . ALA A 1 105 ? 15.744 -4.107 2.295 1.00 91.69 105 ALA A CA 1
ATOM 884 C C . ALA A 1 105 ? 15.464 -2.698 2.845 1.00 91.69 105 ALA A C 1
ATOM 886 O O . ALA A 1 105 ? 15.835 -2.377 3.972 1.00 91.69 105 ALA A O 1
ATOM 887 N N . MET A 1 106 ? 14.749 -1.867 2.077 1.00 89.50 106 MET A N 1
ATOM 888 C CA . MET A 1 106 ? 14.321 -0.542 2.533 1.00 89.50 106 MET A CA 1
ATOM 889 C C . MET A 1 106 ? 13.300 -0.643 3.670 1.00 89.50 106 MET A C 1
ATOM 891 O O . MET A 1 106 ? 13.399 0.091 4.647 1.00 89.50 106 MET A O 1
ATOM 895 N N . GLU A 1 107 ? 12.345 -1.564 3.573 1.00 90.44 107 GLU A N 1
ATOM 896 C CA . GLU A 1 107 ? 11.319 -1.766 4.598 1.00 90.44 107 GLU A CA 1
ATOM 897 C C . GLU A 1 107 ? 11.914 -2.328 5.902 1.00 90.44 107 GLU A C 1
ATOM 899 O O . GLU A 1 107 ? 11.531 -1.894 6.987 1.00 90.44 107 GLU A O 1
ATOM 904 N N . ILE A 1 108 ? 12.907 -3.216 5.826 1.00 90.94 108 ILE A N 1
ATOM 905 C CA . ILE A 1 108 ? 13.680 -3.660 6.996 1.00 90.94 108 ILE A CA 1
ATOM 906 C C . ILE A 1 108 ? 14.458 -2.484 7.597 1.00 90.94 108 ILE A C 1
ATOM 908 O O . ILE A 1 108 ? 14.362 -2.244 8.798 1.00 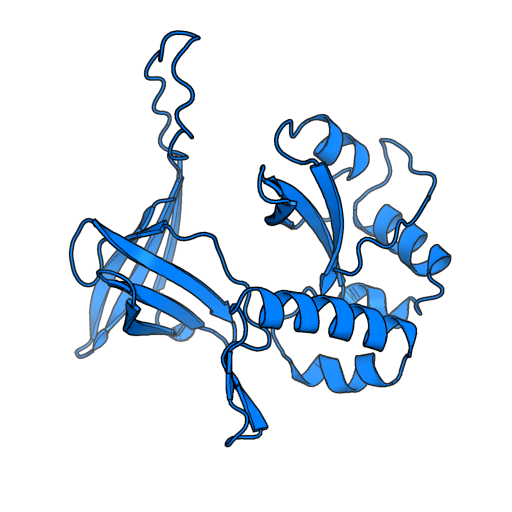90.94 108 ILE A O 1
ATOM 912 N N . GLY A 1 109 ? 15.163 -1.701 6.771 1.00 88.69 109 GLY A N 1
ATOM 913 C CA . GLY A 1 109 ? 15.918 -0.530 7.229 1.00 88.69 109 GLY A CA 1
ATOM 914 C C . GLY A 1 109 ? 15.054 0.529 7.926 1.00 88.69 109 GLY A C 1
ATOM 915 O O . GLY A 1 109 ? 15.525 1.203 8.835 1.00 88.69 109 GLY A O 1
ATOM 916 N N . LYS A 1 110 ? 13.771 0.636 7.555 1.00 85.62 110 LYS A N 1
ATOM 917 C CA . LYS A 1 110 ? 12.782 1.510 8.211 1.00 85.62 110 LYS A CA 1
ATOM 918 C C . LYS A 1 110 ? 12.105 0.895 9.444 1.00 85.62 110 LYS A C 1
ATOM 920 O O . LYS A 1 110 ? 11.227 1.526 10.031 1.00 85.62 110 LYS A O 1
ATOM 925 N N . GLY A 1 111 ? 12.420 -0.350 9.804 1.00 87.38 111 GLY A N 1
ATOM 926 C CA . GLY A 1 111 ? 11.708 -1.094 10.851 1.00 87.38 111 GLY A CA 1
ATOM 927 C C . GLY A 1 111 ? 10.243 -1.406 10.502 1.00 87.38 111 GLY A C 1
ATOM 928 O O . GLY A 1 111 ? 9.427 -1.711 11.376 1.00 87.38 111 GLY A O 1
ATOM 929 N N . TRP A 1 112 ? 9.880 -1.304 9.222 1.00 88.69 112 TRP A N 1
ATOM 930 C CA . TRP A 1 112 ? 8.549 -1.632 8.709 1.00 88.69 112 TRP A CA 1
ATOM 931 C C . TRP A 1 112 ? 8.329 -3.139 8.669 1.00 88.69 112 TRP A C 1
ATOM 933 O O . TRP A 1 112 ? 7.231 -3.604 8.974 1.00 88.69 112 TRP A O 1
ATOM 943 N N . ILE A 1 113 ? 9.391 -3.874 8.346 1.00 91.19 113 ILE A N 1
ATOM 944 C CA . ILE A 1 113 ? 9.488 -5.322 8.489 1.00 91.19 113 ILE A CA 1
ATOM 945 C C . ILE A 1 113 ? 10.386 -5.604 9.686 1.00 91.19 113 ILE A C 1
ATOM 947 O O . ILE A 1 113 ? 11.497 -5.082 9.773 1.00 91.19 113 ILE A O 1
ATOM 951 N N . ILE A 1 114 ? 9.910 -6.442 10.602 1.00 88.75 114 ILE A N 1
ATOM 952 C CA . ILE A 1 114 ? 10.686 -6.850 11.772 1.00 88.75 114 ILE A CA 1
ATOM 953 C C . ILE A 1 114 ? 11.343 -8.185 11.439 1.00 88.75 114 ILE A C 1
ATOM 955 O O . ILE A 1 114 ? 10.683 -9.228 11.411 1.00 88.75 114 ILE A O 1
ATOM 959 N N . ALA A 1 115 ? 12.645 -8.135 11.174 1.00 85.69 115 ALA A N 1
ATOM 960 C CA . ALA A 1 115 ? 13.479 -9.316 11.029 1.00 85.69 115 ALA A CA 1
ATOM 961 C C . ALA A 1 115 ? 13.925 -9.778 12.420 1.00 85.69 115 ALA A C 1
ATOM 963 O O . ALA A 1 115 ? 14.639 -9.061 13.118 1.00 85.69 115 ALA A O 1
ATOM 964 N N . ASN A 1 116 ? 13.478 -10.959 12.845 1.00 78.06 116 ASN A N 1
ATOM 965 C CA . ASN A 1 116 ? 13.989 -11.587 14.056 1.00 78.06 116 ASN A CA 1
ATOM 966 C C . ASN A 1 116 ? 14.998 -12.664 13.651 1.00 78.06 116 ASN A C 1
ATOM 968 O O . ASN A 1 116 ? 14.620 -13.686 13.077 1.00 78.06 116 ASN A O 1
ATOM 972 N N . GLU A 1 117 ? 16.271 -12.431 13.974 1.00 70.00 117 GLU A N 1
ATOM 973 C CA . GLU A 1 117 ? 17.389 -13.332 13.658 1.00 70.00 117 GLU A CA 1
ATOM 974 C C . GLU A 1 117 ? 17.147 -14.770 14.143 1.00 70.00 117 GLU A C 1
ATOM 976 O O . GLU A 1 117 ? 17.641 -15.721 13.545 1.00 70.00 117 GLU A O 1
ATOM 981 N N . ARG A 1 118 ? 16.332 -14.952 15.193 1.00 67.56 118 ARG A N 1
ATOM 982 C CA . ARG A 1 118 ? 16.074 -16.260 15.810 1.00 67.56 118 ARG A CA 1
ATOM 983 C C . ARG A 1 118 ? 14.972 -17.075 15.142 1.00 67.56 118 ARG A C 1
ATOM 985 O O . ARG A 1 118 ? 14.933 -18.283 15.336 1.00 67.56 118 ARG A O 1
ATOM 992 N N . THR A 1 119 ? 14.040 -16.449 14.420 1.00 63.97 119 THR A N 1
ATOM 993 C CA . THR A 1 119 ? 12.829 -17.144 13.939 1.00 63.97 119 THR A CA 1
ATOM 994 C C . THR A 1 119 ? 12.794 -17.353 12.431 1.00 63.97 119 THR A C 1
ATOM 996 O O . THR A 1 119 ? 11.847 -17.974 11.956 1.00 63.97 119 THR A O 1
ATOM 999 N N . GLN A 1 120 ? 13.772 -16.824 11.680 1.00 65.06 120 GLN A N 1
ATOM 1000 C CA . GLN A 1 120 ? 13.780 -16.771 10.204 1.00 65.06 120 GLN A CA 1
ATOM 1001 C C . GLN A 1 120 ? 12.482 -16.193 9.593 1.00 65.06 120 GLN A C 1
ATOM 1003 O O . GLN A 1 120 ? 12.252 -16.288 8.390 1.00 65.06 120 GLN A O 1
ATOM 1008 N N . LYS A 1 121 ? 11.622 -15.566 10.409 1.00 80.25 121 LYS A N 1
ATOM 1009 C CA . LYS A 1 121 ? 10.342 -14.989 9.999 1.00 80.25 121 LYS A CA 1
ATOM 1010 C C . LYS A 1 121 ? 10.472 -13.476 9.935 1.00 80.25 121 LYS A C 1
ATOM 1012 O O . LYS A 1 121 ? 10.894 -12.831 10.895 1.00 80.25 121 LYS A O 1
ATOM 1017 N N . LEU A 1 122 ? 10.040 -12.915 8.813 1.00 88.44 122 LEU A N 1
ATOM 1018 C CA . LEU A 1 122 ? 9.938 -11.479 8.600 1.00 88.44 122 LEU A CA 1
ATOM 1019 C C . LEU A 1 122 ? 8.522 -11.024 8.975 1.00 88.44 122 LEU A C 1
ATOM 1021 O O . LEU A 1 122 ? 7.596 -11.105 8.166 1.00 88.44 122 LEU A O 1
ATOM 1025 N N . LYS A 1 123 ? 8.322 -10.570 10.219 1.00 89.38 123 LYS A N 1
ATOM 1026 C CA . LYS A 1 123 ? 7.005 -10.070 10.646 1.00 89.38 123 LYS A CA 1
ATOM 1027 C C . LYS A 1 123 ? 6.681 -8.805 9.849 1.00 89.38 123 LYS A C 1
ATOM 1029 O O . LYS A 1 123 ? 7.531 -7.924 9.726 1.00 89.38 123 LYS A O 1
ATOM 1034 N N . TYR A 1 124 ? 5.451 -8.725 9.344 1.00 91.88 124 TYR A N 1
ATOM 1035 C CA . TYR A 1 124 ? 4.962 -7.665 8.455 1.00 91.88 124 TYR A CA 1
ATOM 1036 C C . TYR A 1 124 ? 5.548 -7.661 7.034 1.00 91.88 124 TYR A C 1
ATOM 1038 O O . TYR A 1 124 ? 5.335 -6.705 6.289 1.00 91.88 124 TYR A O 1
ATOM 1046 N N . TYR A 1 125 ? 6.244 -8.718 6.609 1.00 93.62 125 TYR A N 1
ATOM 1047 C CA . TYR A 1 125 ? 6.585 -8.871 5.195 1.00 93.62 125 TYR A CA 1
ATOM 1048 C C . TYR A 1 125 ? 5.316 -8.927 4.329 1.00 93.62 125 TYR A C 1
ATOM 1050 O O . TYR A 1 125 ? 4.361 -9.622 4.666 1.00 93.62 125 TYR A O 1
ATOM 1058 N N . GLY A 1 126 ? 5.294 -8.169 3.229 1.00 92.88 126 GLY A N 1
ATOM 1059 C CA . GLY A 1 126 ? 4.118 -8.039 2.359 1.00 92.88 126 GLY A CA 1
ATOM 1060 C C . GLY A 1 126 ? 3.071 -7.024 2.837 1.00 92.88 126 GLY A C 1
ATOM 1061 O O . GLY A 1 126 ? 2.099 -6.781 2.124 1.00 92.88 126 GLY A O 1
ATOM 1062 N N . PHE A 1 127 ? 3.269 -6.387 3.995 1.00 94.12 127 PHE A N 1
ATOM 1063 C CA . PHE A 1 127 ? 2.373 -5.338 4.474 1.00 94.12 127 PHE A CA 1
ATOM 1064 C C . PHE A 1 127 ? 2.730 -3.980 3.861 1.00 94.12 127 PHE A C 1
ATOM 1066 O O . PHE A 1 127 ? 3.895 -3.631 3.669 1.00 94.12 127 PHE A O 1
ATOM 1073 N N . THR A 1 128 ? 1.709 -3.166 3.615 1.00 91.94 128 THR A N 1
ATOM 1074 C CA . THR A 1 128 ? 1.857 -1.734 3.357 1.00 91.94 128 THR A CA 1
ATOM 1075 C C . THR A 1 128 ? 1.766 -0.991 4.683 1.00 91.94 128 THR A C 1
ATOM 1077 O O . THR A 1 128 ? 0.754 -1.083 5.373 1.00 91.94 128 THR A O 1
ATOM 1080 N N . GLN A 1 129 ? 2.826 -0.267 5.036 1.00 91.06 129 GLN A N 1
ATOM 1081 C CA . GLN A 1 129 ? 2.882 0.576 6.231 1.00 91.06 129 GLN A CA 1
ATOM 1082 C C . GLN A 1 129 ? 2.519 2.019 5.889 1.00 91.06 129 GLN A C 1
ATOM 1084 O O . GLN A 1 129 ? 2.863 2.517 4.814 1.00 91.06 129 GLN A O 1
ATOM 1089 N N . PHE A 1 130 ? 1.873 2.692 6.833 1.00 89.12 130 PHE A N 1
ATOM 1090 C CA . PHE A 1 130 ? 1.494 4.099 6.738 1.00 89.12 130 PHE A CA 1
ATOM 1091 C C . PHE A 1 130 ? 2.276 4.933 7.752 1.00 89.12 130 PHE A C 1
ATOM 1093 O O . PHE A 1 130 ? 2.936 4.394 8.638 1.00 89.12 130 PHE A O 1
ATOM 1100 N N . MET A 1 131 ? 2.226 6.257 7.619 1.00 86.38 131 MET A N 1
ATOM 1101 C CA . MET A 1 131 ? 2.833 7.150 8.607 1.00 86.38 131 MET A CA 1
ATOM 1102 C C . MET A 1 131 ? 2.114 7.034 9.962 1.00 86.38 131 MET A C 1
ATOM 1104 O O . MET A 1 131 ? 0.932 6.682 9.989 1.00 86.38 131 MET A O 1
ATOM 1108 N N . PRO A 1 132 ? 2.795 7.324 11.088 1.00 89.75 132 PRO A N 1
ATOM 1109 C CA . PRO A 1 132 ? 2.140 7.385 12.387 1.00 89.75 132 PRO A CA 1
ATOM 1110 C C . PRO A 1 132 ? 0.954 8.351 12.362 1.00 89.75 132 PRO A C 1
ATOM 1112 O O . PRO A 1 132 ? 1.093 9.492 11.926 1.00 89.75 132 PRO A O 1
ATOM 1115 N N . CYS A 1 133 ? -0.185 7.899 12.867 1.00 92.38 133 CYS A N 1
ATOM 1116 C CA . CYS A 1 133 ? -1.437 8.644 12.876 1.00 92.38 133 CYS A CA 1
ATOM 1117 C C . CYS A 1 133 ? -2.162 8.435 14.216 1.00 92.38 133 CYS A C 1
ATOM 1119 O O . CYS A 1 133 ? -1.591 7.876 15.161 1.00 92.38 133 CYS A O 1
ATOM 1121 N N . TYR A 1 134 ? -3.403 8.901 14.321 1.00 93.50 134 TYR A N 1
ATOM 1122 C CA . TYR A 1 134 ? -4.206 8.783 15.539 1.00 93.50 134 TYR A CA 1
ATOM 1123 C C . TYR A 1 134 ? -5.477 7.981 15.278 1.00 93.50 134 TYR A C 1
ATOM 1125 O O . TYR A 1 134 ? -5.983 7.953 14.160 1.00 93.50 134 TYR A O 1
ATOM 1133 N N . CYS A 1 135 ? -5.992 7.319 16.307 1.00 94.62 135 CYS A N 1
ATOM 1134 C CA . CYS A 1 135 ? -7.292 6.666 16.267 1.00 94.62 135 CYS A CA 1
ATOM 1135 C C . CYS A 1 135 ? -8.023 6.765 17.611 1.00 94.62 135 CYS A C 1
ATOM 1137 O O . CYS A 1 135 ? -7.479 7.239 18.615 1.00 94.62 135 CYS A O 1
ATOM 1139 N N . ASP A 1 136 ? -9.275 6.316 17.629 1.00 94.12 136 ASP A N 1
ATOM 1140 C CA . ASP A 1 136 ? -10.122 6.267 18.823 1.00 94.12 136 ASP A CA 1
ATOM 1141 C C . ASP A 1 136 ? -10.131 4.908 19.544 1.00 94.12 136 ASP A C 1
ATOM 1143 O O . ASP A 1 136 ? -10.853 4.728 20.528 1.00 94.12 136 ASP A O 1
ATOM 1147 N N . TYR A 1 137 ? -9.278 3.973 19.115 1.00 92.69 137 TYR A N 1
ATOM 1148 C CA . TYR A 1 137 ? -9.150 2.643 19.702 1.00 92.69 137 TYR A CA 1
ATOM 1149 C C . TYR A 1 137 ? -7.754 2.411 20.315 1.00 92.69 137 TYR A C 1
ATOM 1151 O O . TYR A 1 137 ? -6.745 2.635 19.651 1.00 92.69 137 TYR A O 1
ATOM 1159 N N . PRO A 1 138 ? -7.644 1.896 21.556 1.00 90.62 138 PRO A N 1
ATOM 1160 C CA . PRO A 1 138 ? -8.724 1.511 22.468 1.00 90.62 138 PRO A CA 1
ATOM 1161 C C . PRO A 1 138 ? -9.360 2.706 23.194 1.00 90.62 138 PRO A C 1
ATOM 1163 O O . PRO A 1 138 ? -10.331 2.525 23.924 1.00 90.62 138 PRO A O 1
ATOM 1166 N N . LYS A 1 139 ? -8.795 3.906 23.037 1.00 92.19 139 LYS A N 1
ATOM 1167 C CA . LYS A 1 139 ? -9.315 5.169 23.566 1.00 92.19 139 LYS A CA 1
ATOM 1168 C C . LYS A 1 139 ? -9.065 6.297 22.568 1.00 92.19 139 LYS A C 1
ATOM 1170 O O . LYS A 1 139 ? -8.190 6.177 21.710 1.00 92.19 139 LYS A O 1
ATOM 1175 N N . ALA A 1 140 ? -9.780 7.406 22.728 1.00 92.44 140 ALA A N 1
ATOM 1176 C CA . ALA A 1 140 ? -9.574 8.615 21.935 1.00 92.44 140 ALA A CA 1
ATOM 1177 C C . ALA A 1 140 ? -8.098 9.059 21.920 1.00 92.44 140 ALA A C 1
ATOM 1179 O O . ALA A 1 140 ? -7.401 8.949 22.933 1.00 92.44 140 ALA A O 1
ATOM 1180 N N . GLN A 1 141 ? -7.654 9.595 20.778 1.00 91.38 141 GLN A N 1
ATOM 1181 C CA . GLN A 1 141 ? -6.306 10.146 20.581 1.00 91.38 141 GLN A CA 1
ATOM 1182 C C . GLN A 1 141 ? -5.176 9.126 20.820 1.00 91.38 141 GLN A C 1
ATOM 1184 O O . GLN A 1 141 ? -4.070 9.479 21.234 1.00 91.38 141 GLN A O 1
ATOM 1189 N N . THR A 1 142 ? -5.430 7.843 20.548 1.00 92.50 142 THR A N 1
ATOM 1190 C CA . THR A 1 142 ? -4.386 6.815 20.593 1.00 92.50 142 THR A CA 1
ATOM 1191 C C . THR A 1 142 ? -3.478 6.970 19.379 1.00 92.50 142 THR A C 1
ATOM 1193 O O . THR A 1 142 ? -3.931 6.858 18.244 1.00 92.50 142 THR A O 1
ATOM 1196 N N . LYS A 1 143 ? -2.183 7.207 19.609 1.00 93.06 143 LYS A N 1
ATOM 1197 C CA . LYS A 1 143 ? -1.181 7.265 18.540 1.00 93.06 143 LYS A CA 1
ATOM 1198 C C . LYS A 1 143 ? -0.824 5.854 18.076 1.00 93.06 143 LYS A C 1
ATOM 1200 O O . LYS A 1 143 ? -0.461 4.999 18.889 1.00 93.06 143 LYS A O 1
ATOM 1205 N N . VAL A 1 144 ? -0.903 5.611 16.774 1.00 93.12 144 VAL A N 1
ATOM 1206 C CA . VAL A 1 144 ? -0.731 4.281 16.181 1.00 93.12 144 VAL A CA 1
ATOM 1207 C C . VAL A 1 144 ? 0.111 4.324 14.914 1.00 93.12 144 VAL A C 1
ATOM 1209 O O . VAL A 1 144 ? 0.162 5.326 14.205 1.00 93.12 144 VAL A O 1
ATOM 1212 N N . LEU A 1 145 ? 0.761 3.203 14.618 1.00 92.38 145 LEU A N 1
ATOM 1213 C CA . LEU A 1 145 ? 1.313 2.895 13.308 1.00 92.38 145 LE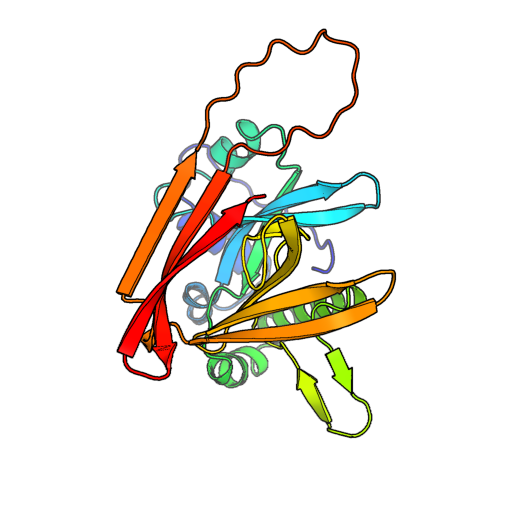U A CA 1
ATOM 1214 C C . LEU A 1 145 ? 0.402 1.871 12.628 1.00 92.38 145 LEU A C 1
ATOM 1216 O O . LEU A 1 145 ? 0.139 0.806 13.194 1.00 92.38 145 LEU A O 1
ATOM 1220 N N . ILE A 1 146 ? -0.081 2.197 11.431 1.00 94.06 146 ILE A N 1
ATOM 1221 C CA . ILE A 1 146 ? -0.994 1.336 10.675 1.00 94.06 146 ILE A CA 1
ATOM 1222 C C . ILE A 1 146 ? -0.210 0.513 9.659 1.00 94.06 146 ILE A C 1
ATOM 1224 O O . ILE A 1 146 ? 0.626 1.044 8.926 1.00 94.06 146 ILE A O 1
ATOM 1228 N N . ALA A 1 147 ? -0.527 -0.777 9.589 1.00 94.50 147 ALA A N 1
ATOM 1229 C CA . ALA A 1 147 ? -0.074 -1.675 8.538 1.00 94.50 147 ALA A CA 1
ATOM 1230 C C . ALA A 1 147 ? -1.273 -2.430 7.965 1.00 94.50 147 ALA A C 1
ATOM 1232 O O . ALA A 1 147 ? -2.106 -2.911 8.724 1.00 94.50 147 ALA A O 1
ATOM 1233 N N . ILE A 1 148 ? -1.355 -2.581 6.649 1.00 95.00 148 ILE A N 1
ATOM 1234 C CA . ILE A 1 148 ? -2.378 -3.410 5.999 1.00 95.00 148 ILE A CA 1
ATOM 1235 C C . ILE A 1 148 ? -1.662 -4.512 5.231 1.00 95.00 148 ILE A C 1
ATOM 1237 O O . ILE A 1 148 ? -0.667 -4.234 4.570 1.00 95.00 148 ILE A O 1
ATOM 1241 N N . GLY A 1 149 ? -2.128 -5.748 5.340 1.00 94.94 149 GLY A N 1
ATOM 1242 C CA . GLY A 1 149 ? -1.529 -6.931 4.720 1.00 94.94 149 GLY A CA 1
ATOM 1243 C C . GLY A 1 149 ? -2.120 -8.195 5.331 1.00 94.94 149 GLY A C 1
ATOM 1244 O O . GLY A 1 149 ? -2.831 -8.104 6.323 1.00 94.94 149 GLY A O 1
ATOM 1245 N N . ASP A 1 150 ? -1.886 -9.360 4.724 1.00 93.88 150 ASP A N 1
ATOM 1246 C CA . ASP A 1 150 ? -2.370 -10.654 5.249 1.00 93.88 150 ASP A CA 1
ATOM 1247 C C . ASP A 1 150 ? -3.871 -10.669 5.628 1.00 93.88 150 ASP A C 1
ATOM 1249 O O . ASP A 1 150 ? -4.302 -11.200 6.654 1.00 93.88 150 ASP A O 1
ATOM 1253 N N . GLN A 1 151 ? -4.690 -10.013 4.795 1.00 95.44 151 GLN A N 1
ATOM 1254 C CA . GLN A 1 151 ? -6.139 -9.871 4.998 1.00 95.44 151 GLN A CA 1
ATOM 1255 C C . GLN A 1 151 ? -6.518 -9.194 6.331 1.00 95.44 151 GLN A C 1
ATOM 1257 O O . GLN A 1 151 ? -7.594 -9.434 6.889 1.00 95.44 151 GLN A O 1
ATOM 1262 N N . GLU A 1 152 ? -5.652 -8.327 6.851 1.00 96.44 152 GLU A N 1
ATOM 1263 C CA . GLU A 1 152 ? -5.876 -7.593 8.089 1.00 96.44 152 GLU A CA 1
ATOM 1264 C C . GLU A 1 152 ? -5.320 -6.166 8.062 1.00 96.44 152 GLU A C 1
ATOM 1266 O O . GLU A 1 152 ? -4.385 -5.828 7.336 1.00 96.44 152 GLU A O 1
ATOM 1271 N N . LEU A 1 153 ? -5.913 -5.318 8.899 1.00 96.75 153 LEU A N 1
ATOM 1272 C CA . LEU A 1 153 ? -5.368 -4.031 9.299 1.00 96.75 153 LEU A CA 1
ATOM 1273 C C . LEU A 1 153 ? -4.789 -4.193 10.706 1.00 96.75 153 LEU A C 1
ATOM 1275 O O . LEU A 1 153 ? -5.498 -4.524 11.655 1.00 96.75 153 LEU A O 1
ATOM 1279 N N . ASN A 1 154 ? -3.489 -3.973 10.843 1.00 95.44 154 ASN A N 1
ATOM 1280 C CA . ASN A 1 154 ? -2.780 -3.952 12.114 1.00 95.44 154 ASN A CA 1
ATOM 1281 C C . ASN A 1 154 ? -2.646 -2.521 12.625 1.00 95.44 154 ASN A C 1
ATOM 1283 O O . ASN A 1 154 ? -2.193 -1.631 11.904 1.00 95.44 154 ASN A O 1
ATOM 1287 N N . MET A 1 155 ? -2.969 -2.331 13.901 1.00 94.62 155 MET A N 1
ATOM 1288 C CA . MET A 1 155 ? -2.721 -1.109 14.654 1.00 94.62 155 MET A CA 1
ATOM 1289 C C . MET A 1 155 ? -1.663 -1.365 15.714 1.00 94.62 155 MET A C 1
ATOM 1291 O O . MET A 1 155 ? -1.887 -2.083 16.687 1.00 94.62 155 MET A O 1
ATOM 1295 N N . ARG A 1 156 ? -0.504 -0.745 15.543 1.00 92.31 156 ARG A N 1
ATOM 1296 C CA . ARG A 1 156 ? 0.610 -0.806 16.483 1.00 92.31 156 ARG A CA 1
ATOM 1297 C C . ARG A 1 156 ? 0.590 0.434 17.369 1.00 92.31 156 ARG A C 1
ATOM 1299 O O . ARG A 1 156 ? 0.903 1.521 16.896 1.00 92.31 156 ARG A O 1
ATOM 1306 N N . ILE A 1 157 ? 0.196 0.285 18.632 1.00 91.19 157 ILE A N 1
ATOM 1307 C CA . ILE A 1 157 ? 0.047 1.400 19.575 1.00 91.19 157 ILE A CA 1
ATOM 1308 C C . ILE A 1 157 ? 1.421 1.894 20.021 1.00 91.19 157 ILE A C 1
ATOM 1310 O O . ILE A 1 157 ? 2.213 1.134 20.587 1.00 91.19 157 ILE A O 1
ATOM 1314 N N . ILE A 1 158 ? 1.671 3.183 19.800 1.00 86.94 158 ILE A N 1
ATOM 1315 C CA . ILE A 1 158 ? 2.903 3.870 20.181 1.00 86.94 158 ILE A CA 1
ATOM 1316 C C . ILE A 1 158 ? 2.681 4.517 21.554 1.00 86.94 158 ILE A C 1
ATOM 1318 O O . ILE A 1 158 ? 1.885 5.445 21.687 1.00 86.94 158 ILE A O 1
ATOM 1322 N N . GLY A 1 159 ? 3.373 4.022 22.580 1.00 78.19 159 GLY A N 1
ATOM 1323 C CA . GLY A 1 159 ? 3.436 4.651 23.902 1.00 78.19 159 GLY A CA 1
ATOM 1324 C C . GLY A 1 159 ? 4.628 5.603 24.037 1.00 78.19 159 GLY A C 1
ATOM 1325 O O . GLY A 1 159 ? 5.268 5.931 23.035 1.00 78.19 159 GLY A O 1
ATOM 1326 N N . PRO A 1 160 ? 4.965 6.046 25.263 1.00 69.38 160 PRO A N 1
ATOM 1327 C CA . PRO A 1 160 ? 6.162 6.843 25.522 1.00 69.38 160 PRO A CA 1
ATOM 1328 C C . PRO A 1 160 ? 7.424 6.059 25.121 1.00 69.38 160 PRO A C 1
ATOM 1330 O O . PRO A 1 160 ? 7.903 5.209 25.862 1.00 69.38 160 PRO A O 1
ATOM 1333 N N . GLY A 1 161 ? 7.928 6.301 23.910 1.00 62.88 161 GLY A N 1
ATOM 1334 C CA . GLY A 1 161 ? 9.186 5.744 23.404 1.00 62.88 161 GLY A CA 1
ATOM 1335 C C . GLY A 1 161 ? 9.175 4.278 22.943 1.00 62.88 161 GLY A C 1
ATOM 1336 O O . GLY A 1 161 ? 10.190 3.835 22.414 1.00 62.88 161 GLY A O 1
ATOM 1337 N N . GLN A 1 162 ? 8.076 3.522 23.082 1.00 70.94 162 GLN A N 1
ATOM 1338 C CA . GLN A 1 162 ? 8.031 2.111 22.659 1.00 70.94 162 GLN A CA 1
ATOM 1339 C C . GLN A 1 162 ? 6.646 1.658 22.168 1.00 70.94 162 GLN A C 1
ATOM 1341 O O . GLN A 1 162 ? 5.614 2.224 22.531 1.00 70.94 162 GLN A O 1
ATOM 1346 N N . LEU A 1 163 ? 6.632 0.608 21.339 1.00 71.75 163 LEU A N 1
ATOM 1347 C CA . LEU A 1 163 ? 5.436 -0.159 20.993 1.00 71.75 163 LEU A CA 1
ATOM 1348 C C . LEU A 1 163 ? 4.866 -0.833 22.250 1.00 71.75 163 LEU A C 1
ATOM 1350 O O . LEU A 1 163 ? 5.557 -1.628 22.882 1.00 71.75 163 LEU A O 1
ATOM 1354 N N . VAL A 1 164 ? 3.608 -0.548 22.585 1.00 76.56 164 VAL A N 1
ATOM 1355 C CA . VAL A 1 164 ? 2.993 -1.044 23.833 1.00 76.56 164 VAL A CA 1
ATOM 1356 C C . VAL A 1 164 ? 2.022 -2.194 23.587 1.00 76.56 164 VAL A C 1
ATOM 1358 O O . VAL A 1 164 ? 1.908 -3.097 24.411 1.00 76.56 164 VAL A O 1
ATOM 1361 N N . LYS A 1 165 ? 1.293 -2.173 22.468 1.00 83.50 165 LYS A N 1
ATOM 1362 C CA . LYS A 1 165 ? 0.276 -3.183 22.152 1.00 83.50 165 LYS A CA 1
ATOM 1363 C C . LYS A 1 165 ? -0.021 -3.207 20.656 1.00 83.50 165 LYS A C 1
ATOM 1365 O O . LYS A 1 165 ? 0.151 -2.202 19.971 1.00 83.50 165 LYS A O 1
ATOM 1370 N N . GLU A 1 166 ? -0.503 -4.343 20.171 1.00 87.88 166 GLU A N 1
ATOM 1371 C CA . GLU A 1 166 ? -0.971 -4.521 18.797 1.00 87.88 166 GLU A CA 1
ATOM 1372 C C . GLU A 1 166 ? -2.473 -4.854 18.799 1.00 87.88 166 GLU A C 1
ATOM 1374 O O . GLU A 1 166 ? -2.958 -5.581 19.671 1.00 87.88 166 GLU A O 1
ATOM 1379 N N . GLY A 1 167 ? -3.216 -4.269 17.862 1.00 90.06 167 GLY A N 1
ATOM 1380 C CA . GLY A 1 167 ? -4.597 -4.620 17.547 1.00 90.06 167 GLY A CA 1
ATOM 1381 C C . GLY A 1 167 ? -4.686 -5.136 16.115 1.00 90.06 167 GLY A C 1
ATOM 1382 O O . GLY A 1 167 ? -4.253 -4.448 15.193 1.00 90.06 167 GLY A O 1
ATOM 1383 N N . ASN A 1 168 ? -5.257 -6.325 15.928 1.00 94.44 168 ASN A N 1
ATOM 1384 C CA . ASN A 1 168 ? -5.358 -6.990 14.629 1.00 94.44 168 ASN A CA 1
ATOM 1385 C C . ASN A 1 168 ? -6.823 -7.035 14.196 1.00 94.44 168 ASN A C 1
ATOM 1387 O O . ASN A 1 168 ? -7.655 -7.676 14.845 1.00 94.44 168 ASN A O 1
ATOM 1391 N N . PHE A 1 169 ? -7.135 -6.361 13.094 1.00 96.62 169 PHE A N 1
ATOM 1392 C CA . PHE A 1 169 ? -8.487 -6.241 12.563 1.00 96.62 169 PHE A CA 1
ATOM 1393 C C . PHE A 1 169 ? -8.588 -7.014 11.249 1.00 96.62 169 PHE A C 1
ATOM 1395 O O . PHE A 1 169 ? -8.123 -6.546 10.210 1.00 96.62 169 PHE A O 1
ATOM 1402 N N . LYS A 1 170 ? -9.188 -8.209 11.282 1.00 97.25 170 LYS A N 1
ATOM 1403 C CA . LYS A 1 170 ? -9.390 -9.034 10.081 1.00 97.25 170 LYS A CA 1
ATOM 1404 C C . LYS A 1 170 ? -10.378 -8.354 9.134 1.00 97.25 170 LYS A C 1
ATOM 1406 O O . LYS A 1 170 ? -11.473 -7.985 9.554 1.00 97.25 170 LYS A O 1
ATOM 1411 N N . VAL A 1 171 ? -10.037 -8.253 7.850 1.00 96.31 171 VAL A N 1
ATOM 1412 C CA . VAL A 1 171 ? -10.899 -7.625 6.831 1.00 96.31 171 VAL A CA 1
ATOM 1413 C C . VAL A 1 171 ? -12.262 -8.320 6.752 1.00 96.31 171 VAL A C 1
ATOM 1415 O O . VAL A 1 171 ? -13.282 -7.655 6.630 1.00 96.31 171 VAL A O 1
ATOM 1418 N N . THR A 1 172 ? -12.313 -9.641 6.946 1.00 96.88 172 THR A N 1
ATOM 1419 C CA . THR A 1 172 ? -13.557 -10.436 6.966 1.00 96.88 172 THR A CA 1
ATOM 1420 C C . THR A 1 172 ? -14.534 -10.066 8.086 1.00 96.88 172 THR A C 1
ATOM 1422 O O . THR A 1 172 ? -15.694 -10.463 8.041 1.00 96.88 172 THR A O 1
ATOM 1425 N N . ARG A 1 173 ? -14.086 -9.315 9.100 1.00 97.56 173 ARG A N 1
ATOM 1426 C CA . ARG A 1 173 ? -14.916 -8.815 10.207 1.00 97.56 173 ARG A CA 1
ATOM 1427 C C . ARG A 1 173 ? -15.259 -7.329 10.072 1.00 97.56 173 ARG A C 1
ATOM 1429 O O . ARG A 1 173 ? -15.927 -6.788 10.952 1.00 97.56 173 ARG A O 1
ATOM 1436 N N . MET A 1 174 ? -14.805 -6.667 9.007 1.00 97.81 174 MET A N 1
ATOM 1437 C CA . MET A 1 174 ? -15.196 -5.299 8.673 1.00 97.81 174 MET A CA 1
ATOM 1438 C C . MET A 1 174 ? -16.481 -5.341 7.848 1.00 97.81 174 MET A C 1
ATOM 1440 O O . MET A 1 174 ? -16.495 -5.874 6.741 1.00 97.81 174 MET A O 1
ATOM 1444 N N . ARG A 1 175 ? -17.567 -4.779 8.379 1.00 97.56 175 ARG A N 1
ATOM 1445 C CA . ARG A 1 175 ? -18.859 -4.738 7.681 1.00 97.56 175 ARG A CA 1
ATOM 1446 C C . ARG A 1 175 ? -18.867 -3.698 6.566 1.00 97.56 175 ARG A C 1
ATOM 1448 O O . ARG A 1 175 ? -19.416 -3.938 5.495 1.00 97.56 175 ARG A O 1
ATOM 1455 N N . CYS A 1 176 ? -18.271 -2.544 6.828 1.00 97.69 176 CYS A N 1
ATOM 1456 C CA . CYS A 1 176 ? -18.111 -1.463 5.869 1.00 97.69 176 CYS A CA 1
ATOM 1457 C C . CYS A 1 176 ? -17.004 -0.508 6.330 1.00 97.69 176 CYS A C 1
ATOM 1459 O O . CYS A 1 176 ? -16.557 -0.550 7.480 1.00 97.69 176 CYS A O 1
ATOM 1461 N N . TRP A 1 177 ? -16.572 0.363 5.423 1.00 97.75 177 TRP A N 1
ATOM 1462 C CA . TRP A 1 177 ? -15.638 1.447 5.702 1.00 97.75 177 TRP A CA 1
ATOM 1463 C C . TRP A 1 177 ? -16.054 2.711 4.954 1.00 97.75 177 TRP A C 1
ATOM 1465 O O . TRP A 1 177 ? -16.791 2.658 3.968 1.00 97.75 177 TRP A O 1
ATOM 1475 N N . ARG A 1 178 ? -15.570 3.859 5.421 1.00 96.38 178 ARG A N 1
ATOM 1476 C CA . ARG A 1 178 ? -15.760 5.162 4.781 1.00 96.38 178 ARG A CA 1
ATOM 1477 C C . ARG A 1 178 ? -14.500 6.004 4.901 1.00 96.38 178 ARG A C 1
ATOM 1479 O O . ARG A 1 178 ? -13.754 5.871 5.867 1.00 96.38 178 ARG A O 1
ATOM 1486 N N . ILE A 1 179 ? -14.307 6.887 3.929 1.00 94.12 179 ILE A N 1
ATOM 1487 C CA . ILE A 1 179 ? -13.267 7.912 3.956 1.00 94.12 179 ILE A CA 1
ATOM 1488 C C . ILE A 1 179 ? -13.967 9.266 4.017 1.00 94.12 179 ILE A C 1
ATOM 1490 O O . ILE A 1 179 ? -14.818 9.556 3.176 1.00 94.12 179 ILE A O 1
ATOM 1494 N N . THR A 1 180 ? -13.604 10.084 4.997 1.00 92.75 180 THR A N 1
ATOM 1495 C CA . THR A 1 180 ? -14.148 11.428 5.200 1.00 92.75 180 THR A CA 1
ATOM 1496 C C . THR A 1 180 ? -13.024 12.441 5.058 1.00 92.75 180 THR A C 1
ATOM 1498 O O . THR A 1 180 ? -11.956 12.259 5.630 1.00 92.75 180 THR A O 1
ATOM 1501 N N . ALA A 1 181 ? -13.257 13.517 4.310 1.00 87.81 181 ALA A N 1
ATOM 1502 C CA . ALA A 1 181 ? -12.348 14.654 4.242 1.00 87.81 181 ALA A CA 1
ATOM 1503 C C . ALA A 1 181 ? -13.014 15.867 4.894 1.00 87.81 181 ALA A C 1
ATOM 1505 O O . ALA A 1 181 ? -14.024 16.374 4.408 1.00 87.81 181 ALA A O 1
ATOM 1506 N N . THR A 1 182 ? -12.452 16.338 5.999 1.00 76.56 182 THR A N 1
ATOM 1507 C CA . THR A 1 182 ? -12.864 17.571 6.663 1.00 76.56 182 THR A CA 1
ATOM 1508 C C . THR A 1 182 ? -12.132 18.746 6.016 1.00 76.56 182 THR A C 1
ATOM 1510 O O . THR A 1 182 ? -10.906 18.846 6.019 1.00 76.56 182 THR A O 1
ATOM 1513 N N . HIS A 1 183 ? -12.889 19.652 5.400 1.00 59.25 183 HIS A N 1
ATOM 1514 C CA . HIS A 1 183 ? -12.352 20.914 4.901 1.00 59.25 183 HIS A CA 1
ATOM 1515 C C . HIS A 1 183 ? -12.185 21.900 6.065 1.00 59.25 183 HIS A C 1
ATOM 1517 O O . HIS A 1 183 ? -12.962 22.843 6.192 1.00 59.25 183 HIS A O 1
ATOM 1523 N N . ASN A 1 184 ? -11.155 21.737 6.897 1.00 52.88 184 ASN A N 1
ATOM 1524 C CA . ASN A 1 184 ? -10.757 22.820 7.798 1.00 52.88 184 ASN A CA 1
ATOM 1525 C C . ASN A 1 184 ? -9.988 23.883 7.001 1.00 52.88 184 ASN A C 1
ATOM 1527 O O . ASN A 1 184 ? -8.762 23.897 6.942 1.00 52.88 184 ASN A O 1
ATOM 1531 N N . LYS A 1 185 ? -10.731 24.800 6.364 1.00 48.09 185 LYS A N 1
ATOM 1532 C CA . LYS A 1 185 ? -10.215 26.123 5.982 1.00 48.09 185 LYS A CA 1
ATOM 1533 C C . LYS A 1 185 ? -10.112 26.996 7.237 1.00 48.09 185 LYS A C 1
ATOM 1535 O O . LYS A 1 185 ? -10.814 27.998 7.348 1.00 48.09 185 LYS A O 1
ATOM 1540 N N . GLU A 1 186 ? -9.233 26.658 8.170 1.00 44.06 186 GLU A N 1
ATOM 1541 C CA . GLU A 1 186 ? -8.742 27.693 9.076 1.00 44.06 186 GLU A CA 1
ATOM 1542 C C . GLU A 1 186 ? -7.619 28.432 8.356 1.00 44.06 186 GLU A C 1
ATOM 1544 O O . GLU A 1 186 ? -6.599 27.860 7.974 1.00 44.06 186 GLU A O 1
ATOM 1549 N N . LYS A 1 187 ? -7.872 29.714 8.076 1.00 42.81 187 LYS A N 1
ATOM 1550 C CA . LYS A 1 187 ? -6.913 30.661 7.509 1.00 42.81 187 LYS A CA 1
ATOM 1551 C C . LYS A 1 187 ? -5.715 30.778 8.460 1.00 42.81 187 LYS A C 1
ATOM 1553 O O . LYS A 1 187 ? -5.693 31.672 9.299 1.00 42.81 187 LYS A O 1
ATOM 1558 N N . MET A 1 188 ? -4.724 29.901 8.351 1.00 42.72 188 MET A N 1
ATOM 1559 C CA . MET A 1 188 ? -3.449 30.127 9.026 1.00 42.72 188 MET A CA 1
ATOM 1560 C C . MET A 1 188 ? -2.649 31.158 8.231 1.00 42.72 188 MET A C 1
ATOM 1562 O O . MET A 1 188 ? -2.486 31.044 7.014 1.00 42.72 188 MET A O 1
ATOM 1566 N N . ALA A 1 189 ? -2.222 32.214 8.924 1.00 42.97 189 ALA A N 1
ATOM 1567 C CA . ALA A 1 189 ? -1.367 33.257 8.378 1.00 42.97 189 ALA A CA 1
ATOM 1568 C C . ALA A 1 189 ? -0.096 32.642 7.769 1.00 42.97 189 ALA A C 1
ATOM 1570 O O . ALA A 1 189 ? 0.413 31.637 8.260 1.00 42.97 189 ALA A O 1
ATOM 1571 N N . ALA A 1 190 ? 0.424 33.269 6.713 1.00 45.28 190 ALA A N 1
ATOM 1572 C CA . ALA A 1 190 ? 1.451 32.738 5.810 1.00 45.28 190 ALA A CA 1
ATOM 1573 C C . ALA A 1 190 ? 2.813 32.349 6.441 1.00 45.28 190 ALA A C 1
ATOM 1575 O O . ALA A 1 190 ? 3.704 31.932 5.708 1.00 45.28 190 ALA A O 1
ATOM 1576 N N . ASN A 1 191 ? 2.982 32.444 7.766 1.00 44.34 191 ASN A N 1
ATOM 1577 C CA . ASN A 1 191 ? 4.271 32.299 8.449 1.00 44.34 191 ASN A CA 1
ATOM 1578 C C . ASN A 1 191 ? 4.338 31.213 9.544 1.00 44.34 191 ASN A C 1
ATOM 1580 O O . ASN A 1 191 ? 5.354 31.137 10.231 1.00 44.34 191 ASN A O 1
ATOM 1584 N N . SER A 1 192 ? 3.338 30.343 9.720 1.00 38.94 192 SER A N 1
ATOM 1585 C CA . SER A 1 192 ? 3.484 29.168 10.599 1.00 38.94 192 SER A CA 1
ATOM 1586 C C . SER A 1 192 ? 3.748 27.903 9.783 1.00 38.94 192 SER A C 1
ATOM 1588 O O . SER A 1 192 ? 2.861 27.383 9.112 1.00 38.94 192 SER A O 1
ATOM 1590 N N . GLY A 1 193 ? 4.977 27.387 9.862 1.00 43.00 193 GLY A N 1
ATOM 1591 C CA . GLY A 1 193 ? 5.397 26.101 9.294 1.00 43.00 193 GLY A CA 1
ATOM 1592 C C . GLY A 1 193 ? 4.790 24.892 10.014 1.00 43.00 193 GLY A C 1
ATOM 1593 O O . GLY A 1 193 ? 5.523 24.028 10.489 1.00 43.00 193 GLY A O 1
ATOM 1594 N N . SER A 1 194 ? 3.465 24.827 10.133 1.00 39.94 194 SER A N 1
ATOM 1595 C CA . SER A 1 194 ? 2.769 23.673 10.695 1.00 39.94 194 SER A CA 1
ATOM 1596 C C . SER A 1 194 ? 2.357 22.722 9.575 1.00 39.94 194 SER A C 1
ATOM 1598 O O . SER A 1 194 ? 1.549 23.086 8.720 1.00 39.94 194 SER A O 1
ATOM 1600 N N . ASN A 1 195 ? 2.893 21.498 9.604 1.00 46.22 195 ASN A N 1
ATOM 1601 C CA . ASN A 1 195 ? 2.355 20.348 8.875 1.00 46.22 195 ASN A CA 1
ATOM 1602 C C . ASN A 1 195 ? 0.854 20.247 9.175 1.00 46.22 195 ASN A C 1
ATOM 1604 O O . ASN A 1 195 ? 0.473 19.796 10.254 1.00 46.22 195 ASN A O 1
ATOM 1608 N N . GLY A 1 196 ? 0.016 20.725 8.255 1.00 45.88 196 GLY A N 1
ATOM 1609 C CA . GLY A 1 196 ? -1.430 20.655 8.408 1.00 45.88 196 GLY A CA 1
ATOM 1610 C C . GLY A 1 196 ? -1.840 19.196 8.546 1.00 45.88 196 GLY A C 1
ATOM 1611 O O . GLY A 1 196 ? -1.507 18.393 7.674 1.00 45.88 196 GLY A O 1
ATOM 1612 N N . SER A 1 197 ? -2.531 18.850 9.635 1.00 53.66 197 SER A N 1
ATOM 1613 C CA . SER A 1 197 ? -3.228 17.569 9.723 1.00 53.66 197 SER A CA 1
ATOM 1614 C C . SER A 1 197 ? -4.153 17.501 8.520 1.00 53.66 197 SER A C 1
ATOM 1616 O O . SER A 1 197 ? -4.997 18.393 8.350 1.00 53.66 197 SER A O 1
ATOM 1618 N N . SER A 1 198 ? -3.970 16.509 7.649 1.00 62.50 198 SER A N 1
ATOM 1619 C CA . SER A 1 198 ? -4.938 16.336 6.583 1.00 62.50 198 SER A CA 1
ATOM 1620 C C . SER A 1 198 ? -6.277 16.081 7.263 1.00 62.50 198 SER A C 1
ATOM 1622 O O . SER A 1 198 ? -6.363 15.376 8.256 1.00 62.50 198 SER A O 1
ATOM 1624 N N . GLY A 1 199 ? -7.350 16.725 6.827 1.00 78.50 199 GLY A N 1
ATOM 1625 C CA . GLY A 1 199 ? -8.657 16.496 7.440 1.00 78.50 199 GLY A CA 1
ATOM 1626 C C . GLY A 1 199 ? -9.205 15.087 7.170 1.00 78.50 199 GLY A C 1
ATOM 1627 O O . GLY A 1 199 ? -10.419 14.917 7.161 1.00 78.50 199 GLY A O 1
ATOM 1628 N N . LEU A 1 200 ? -8.352 14.118 6.831 1.00 87.62 200 LEU A N 1
ATOM 1629 C CA . LEU A 1 200 ? -8.706 12.819 6.296 1.00 87.62 200 LEU A CA 1
ATOM 1630 C C . LEU A 1 200 ? -8.895 11.815 7.428 1.00 87.62 200 LEU A C 1
ATOM 1632 O O . LEU A 1 200 ? -8.012 11.586 8.254 1.00 87.62 200 LEU A O 1
ATOM 1636 N N . GLU A 1 201 ? -10.054 11.175 7.411 1.00 93.12 201 GLU A N 1
ATOM 1637 C CA . GLU A 1 201 ? -10.420 10.115 8.333 1.00 93.12 201 GLU A CA 1
ATOM 1638 C C . GLU A 1 201 ? -10.809 8.861 7.551 1.00 93.12 201 GLU A C 1
ATOM 1640 O O . GLU A 1 201 ? -11.601 8.922 6.610 1.00 93.12 201 GLU A O 1
ATOM 1645 N N . LEU A 1 202 ? -10.269 7.716 7.959 1.00 95.25 202 LEU A N 1
ATOM 1646 C CA . LEU A 1 202 ? -10.753 6.392 7.591 1.00 95.25 202 LEU A CA 1
ATOM 1647 C C . LEU A 1 202 ? -11.524 5.824 8.783 1.00 95.25 202 LEU A C 1
ATOM 1649 O O . LEU A 1 202 ? -10.933 5.562 9.830 1.00 95.25 202 LEU A O 1
ATOM 1653 N N . SER A 1 203 ? -12.819 5.575 8.612 1.00 97.06 203 SER A N 1
ATOM 1654 C CA . SER A 1 203 ? -13.633 4.865 9.603 1.00 97.06 203 SER A CA 1
ATOM 1655 C C . SER A 1 203 ? -14.005 3.479 9.083 1.00 97.06 203 SER A C 1
ATOM 1657 O O . SER A 1 203 ? -14.328 3.333 7.903 1.00 97.06 203 SER A O 1
ATOM 1659 N N . PHE A 1 204 ? -14.050 2.470 9.949 1.00 97.88 204 PHE A N 1
ATOM 1660 C CA . PHE A 1 204 ? -14.605 1.156 9.609 1.00 97.88 204 PHE A CA 1
ATOM 1661 C C . PHE A 1 204 ? -15.466 0.589 10.741 1.00 97.88 204 PHE A C 1
ATOM 1663 O O . PHE A 1 204 ? -15.165 0.773 11.920 1.00 97.88 204 PHE A O 1
ATOM 1670 N N . GLU A 1 205 ? -16.550 -0.095 10.376 1.00 98.25 205 GLU A N 1
ATOM 1671 C CA . GLU A 1 205 ? -17.436 -0.787 11.313 1.00 98.25 205 GLU A CA 1
ATOM 1672 C C . GLU A 1 205 ? -16.950 -2.226 11.490 1.00 98.25 205 GLU A C 1
ATOM 1674 O O . GLU A 1 205 ? -16.974 -3.025 10.550 1.00 98.25 205 GLU A O 1
ATOM 1679 N N . TYR A 1 206 ? -16.483 -2.558 12.691 1.00 98.00 206 TYR A N 1
ATOM 1680 C CA . TYR A 1 206 ? -15.869 -3.843 12.999 1.00 98.00 206 TYR A CA 1
ATOM 1681 C C . TYR A 1 206 ? -16.753 -4.693 13.909 1.00 98.00 206 TYR A C 1
ATOM 1683 O O . TYR A 1 206 ? -17.257 -4.222 14.931 1.00 98.00 206 TYR A O 1
ATOM 1691 N N . LEU A 1 207 ? -16.895 -5.975 13.572 1.00 97.75 207 LEU A N 1
ATOM 1692 C CA . LEU A 1 207 ? -17.546 -6.962 14.424 1.00 97.75 207 LEU A CA 1
ATOM 1693 C C . LEU A 1 207 ? -16.598 -7.368 15.559 1.00 97.75 207 LEU A C 1
ATOM 1695 O O . LEU A 1 207 ? -15.683 -8.178 15.376 1.00 97.75 207 LEU A O 1
ATOM 1699 N N . MET A 1 208 ? -16.818 -6.825 16.750 1.00 95.00 208 MET A N 1
ATOM 1700 C CA . MET A 1 208 ? -16.104 -7.180 17.978 1.00 95.00 208 MET A CA 1
ATOM 1701 C C . MET A 1 208 ? -16.549 -8.564 18.493 1.00 95.00 208 MET A C 1
ATOM 1703 O O . MET A 1 208 ? -17.532 -9.126 18.000 1.00 95.00 208 MET A O 1
ATOM 1707 N N . PRO A 1 209 ? -15.844 -9.164 19.472 1.00 92.75 209 PRO A N 1
ATOM 1708 C CA . PRO A 1 209 ? -16.342 -10.353 20.163 1.00 92.75 209 PRO A CA 1
ATOM 1709 C C . PRO A 1 209 ? -17.737 -10.120 20.766 1.00 92.75 209 PRO A C 1
ATOM 1711 O O . PRO A 1 209 ? -18.052 -8.998 21.166 1.00 92.75 209 PRO A O 1
ATOM 1714 N N . LYS A 1 210 ? -18.535 -11.191 20.890 1.00 92.56 210 LYS A N 1
ATOM 1715 C CA . LYS A 1 210 ? -19.942 -11.150 21.350 1.00 92.56 210 LYS A CA 1
ATOM 1716 C C . LYS A 1 210 ? -20.883 -10.387 20.404 1.00 92.56 210 LYS A C 1
ATOM 1718 O O . LYS A 1 210 ? -21.804 -9.721 20.862 1.00 92.56 210 LYS A O 1
ATOM 1723 N N . ASP A 1 211 ? -20.594 -10.443 19.105 1.00 91.19 211 ASP A N 1
ATOM 1724 C CA . ASP A 1 211 ? -21.422 -9.899 18.017 1.00 91.19 211 ASP A CA 1
ATOM 1725 C C . ASP A 1 211 ? -21.773 -8.411 18.138 1.00 91.19 211 ASP A C 1
ATOM 1727 O O . ASP A 1 211 ? -22.773 -7.927 17.610 1.00 91.19 211 ASP A O 1
ATOM 1731 N N . LYS A 1 212 ? -20.910 -7.649 18.814 1.00 95.81 212 LYS A N 1
ATOM 1732 C CA . LYS A 1 212 ? -21.066 -6.204 18.950 1.00 95.81 212 LYS A CA 1
ATOM 1733 C C . LYS A 1 212 ? -20.373 -5.493 17.793 1.00 95.81 212 LYS A C 1
ATOM 1735 O O . LYS A 1 212 ? -19.161 -5.607 17.638 1.00 95.81 212 LYS A O 1
ATOM 1740 N N . LEU A 1 213 ? -21.113 -4.707 17.018 1.00 97.44 213 LEU A N 1
ATOM 1741 C CA . LEU A 1 213 ? -20.518 -3.800 16.035 1.00 97.44 213 LEU A CA 1
ATOM 1742 C C . LEU A 1 213 ? -19.961 -2.552 16.731 1.00 97.44 213 LEU A C 1
ATOM 1744 O O . LEU A 1 213 ? -20.590 -1.990 17.632 1.00 97.44 213 LEU A O 1
ATOM 1748 N N . GLN A 1 214 ? -18.770 -2.127 16.320 1.00 96.88 214 GLN A N 1
ATOM 1749 C CA . GLN A 1 214 ? -18.121 -0.913 16.801 1.00 96.88 214 GLN A CA 1
ATOM 1750 C C . GLN A 1 214 ? -17.456 -0.185 15.634 1.00 96.88 214 GLN A C 1
ATOM 1752 O O . GLN A 1 214 ? -16.696 -0.783 14.877 1.00 96.88 214 GLN A O 1
ATOM 1757 N N . TRP A 1 215 ? -17.710 1.117 15.522 1.00 97.50 215 TRP A N 1
ATOM 1758 C CA . TRP A 1 215 ? -16.950 1.988 14.632 1.00 97.50 215 TRP A CA 1
ATOM 1759 C C . TRP A 1 215 ? -15.586 2.308 15.237 1.00 97.50 215 TRP A C 1
ATOM 1761 O O . TRP A 1 215 ? -15.488 2.591 16.432 1.00 97.50 215 TRP A O 1
ATOM 1771 N N . ILE A 1 216 ? -14.554 2.251 14.401 1.00 97.00 216 ILE A N 1
ATOM 1772 C CA . ILE A 1 216 ? -13.195 2.677 14.732 1.00 97.00 216 ILE A CA 1
ATOM 1773 C C . ILE A 1 216 ? -12.775 3.719 13.704 1.00 97.00 216 ILE A C 1
ATOM 1775 O O . ILE A 1 216 ? -12.905 3.482 12.500 1.00 97.00 216 ILE A O 1
ATOM 1779 N N . ASN A 1 217 ? -12.280 4.856 14.184 1.00 96.06 217 ASN A N 1
ATOM 1780 C CA . ASN A 1 217 ? -11.900 6.002 13.367 1.00 96.06 217 ASN A CA 1
ATOM 1781 C C . ASN A 1 217 ? -10.385 6.204 13.423 1.00 96.06 217 ASN A C 1
ATOM 1783 O O . ASN A 1 217 ? -9.794 6.240 14.503 1.00 96.06 217 ASN A O 1
ATOM 1787 N N . ILE A 1 218 ? -9.759 6.337 12.256 1.00 95.50 218 ILE A N 1
ATOM 1788 C CA . ILE A 1 218 ? -8.334 6.615 12.077 1.00 95.50 218 ILE A CA 1
ATOM 1789 C C . ILE A 1 218 ? -8.201 7.967 11.377 1.00 95.50 218 ILE A C 1
ATOM 1791 O O . ILE A 1 218 ? -8.694 8.132 10.266 1.00 95.50 218 ILE A O 1
ATOM 1795 N N . SER A 1 219 ? -7.494 8.905 11.996 1.00 92.50 219 SER A N 1
ATOM 1796 C CA . SER A 1 219 ? -7.243 10.258 11.492 1.00 92.50 219 SER A CA 1
ATOM 1797 C C . SER A 1 219 ? -5.753 10.464 11.216 1.00 92.50 219 SER A C 1
ATOM 1799 O O . SER A 1 219 ? -4.930 10.169 12.095 1.00 92.50 219 SER A O 1
ATOM 1801 N N . SER A 1 220 ? -5.408 10.995 10.040 1.00 81.69 220 SER A N 1
ATOM 1802 C CA . SER A 1 220 ? -4.027 11.308 9.630 1.00 81.69 220 SER A CA 1
ATOM 1803 C C . SER A 1 220 ? -3.897 12.713 9.080 1.00 81.69 220 SER A C 1
ATOM 1805 O O . SER A 1 220 ? -4.831 13.159 8.392 1.00 81.69 220 SER A O 1
#

Radius of gyration: 19.29 Å; chains: 1; bounding box: 39×51×49 Å

Foldseek 3Di:
DQPDDQDFDDDQQDFFLNVLVRSCVSLVNDPVCSVQKGKWFWAQDPVRDIATDGTGDRNHRPVVVQVVPPRTDDIDIAGDDQDCVVVVVQCVDPSSVVRLVVVVVVCVVVVVWDDDPPPNDTPNVSKDKHDWFAKCPVHHRFIWTWIDHPQWIKTFTDDDVDGDDIDIAHVVQWPDKDKDFDPPPPPDPPPDPDPDFGSIKIKTWGQDPPRDTDIMIIGD

Sequence (220 aa):
MNNYHIPIRVSTFDRTEQVLLKAFKYISLPLKYLQYFSLYLIKKDNSGDIIILRKLLDFESPYMSHKIMRDANKIVIRKSYWDINYDFELMTDPVALNLLYAQTAMEIGKGWIIANERTQKLKYYGFTQFMPCYCDYPKAQTKVLIAIGDQELNMRIIGPGQLVKEGNFKVTRMRCWRITATHNKEKMAANSGSNGSSGLELSFEYLMPKDKLQWINISS

pLDDT: mean 88.25, std 13.87, range [38.94, 98.31]

InterPro domains:
  IPR011993 PH-like domain superfamily [G3DSA:2.30.29.30] (129-220)
  IPR037836 SNX17, atypical FERM-like domain [cd13337] (125-220)
  IPR040842 Sorting nexin-17/31, FERM domain [PF18116] (126-220)
  IPR048763 Sortin nexin 17/31, FERM domain, F1 lobe [PF21273] (1-82)
  IPR048767 Sortin nexin 17/31, FERM domain, F2 lobe [PF21271] (83-120)